Protein AF-A0A847X605-F1 (afdb_monomer)

Foldseek 3Di:
DDPPPDDPDDDDDDDDDPVSVVCVVVVCPQPQKWKAKAQADDPDLFFQQVVCCVVPVHRRVLLVVLVVVCVVCVVVDDPVCLLVVQVVCVVVPRTDRDDDIGPDQVVNVVNQNDDDDDPDPPGDRGMDMDIDRNLDQDCSVVCSVQVSDDLLVCLLLLPLVSLLVLLVSLVVSCVVPVVVLVVLLQVLCCVVPVPDDQDDPVVNCSLVVGDPVLVCCPDPSNVVSVVVSCVVPNDGRSSSNSVSNSSSVVD

Structure (mmCIF, N/CA/C/O backbone):
data_AF-A0A847X605-F1
#
_entry.id   AF-A0A847X605-F1
#
loop_
_atom_site.group_PDB
_atom_site.id
_atom_site.type_symbol
_atom_site.label_atom_id
_atom_site.label_alt_id
_atom_site.label_comp_id
_atom_site.label_asym_id
_atom_site.label_entity_id
_atom_site.label_seq_id
_atom_site.pdbx_PDB_ins_code
_atom_site.Cartn_x
_atom_site.Cartn_y
_atom_site.Cartn_z
_atom_site.occupancy
_atom_site.B_iso_or_equiv
_atom_site.auth_seq_id
_atom_site.auth_comp_id
_atom_site.auth_asym_id
_atom_site.auth_atom_id
_atom_site.pdbx_PDB_model_num
ATOM 1 N N . MET A 1 1 ? 15.156 10.646 15.780 1.00 30.33 1 MET A N 1
ATOM 2 C CA . MET A 1 1 ? 15.317 9.189 15.602 1.00 30.33 1 MET A CA 1
ATOM 3 C C . MET A 1 1 ? 14.917 8.871 14.171 1.00 30.33 1 MET A C 1
ATOM 5 O O . MET A 1 1 ? 13.812 9.221 13.786 1.00 30.33 1 MET A O 1
ATOM 9 N N . GLN A 1 2 ? 15.838 8.367 13.347 1.00 26.34 2 GLN A N 1
ATOM 10 C CA . GLN A 1 2 ? 15.535 7.991 11.963 1.00 26.34 2 GLN A CA 1
ATOM 11 C C . GLN A 1 2 ? 14.667 6.732 11.988 1.00 26.34 2 GLN A C 1
ATOM 13 O O . GLN A 1 2 ? 15.165 5.661 12.329 1.00 26.34 2 GLN A O 1
ATOM 18 N N . ASN A 1 3 ? 13.389 6.862 11.625 1.00 28.22 3 ASN A N 1
ATOM 19 C CA . ASN A 1 3 ? 12.580 5.719 11.218 1.00 28.22 3 ASN A CA 1
ATOM 20 C C . ASN A 1 3 ? 13.261 5.105 9.989 1.00 28.22 3 ASN A C 1
ATOM 22 O O . ASN A 1 3 ? 13.116 5.591 8.868 1.00 28.22 3 ASN A O 1
ATOM 26 N N . LYS A 1 4 ? 14.077 4.069 10.209 1.00 31.14 4 LYS A N 1
ATOM 27 C CA . LYS A 1 4 ? 14.492 3.158 9.147 1.00 31.14 4 LYS A CA 1
ATOM 28 C C . LYS A 1 4 ? 13.214 2.466 8.695 1.00 31.14 4 LYS A C 1
ATOM 30 O O . LYS A 1 4 ? 12.713 1.601 9.405 1.00 31.14 4 LYS A O 1
ATOM 35 N N . TYR A 1 5 ? 12.668 2.885 7.557 1.00 36.50 5 TYR A N 1
ATOM 36 C CA . TYR A 1 5 ? 11.603 2.153 6.883 1.00 36.50 5 TYR A CA 1
ATOM 37 C C . TYR A 1 5 ? 12.109 0.726 6.653 1.00 36.50 5 TYR A C 1
ATOM 39 O O . TYR A 1 5 ? 12.981 0.489 5.819 1.00 36.50 5 TYR A O 1
ATOM 47 N N . TYR A 1 6 ? 11.644 -0.196 7.491 1.00 34.75 6 TYR A N 1
ATOM 48 C CA . TYR A 1 6 ? 12.040 -1.593 7.473 1.00 34.75 6 TYR A CA 1
ATOM 49 C C . TYR A 1 6 ? 11.410 -2.220 6.231 1.00 34.75 6 TYR A C 1
ATOM 51 O O . TYR A 1 6 ? 10.217 -2.528 6.226 1.00 34.75 6 TYR A O 1
ATOM 59 N N . MET A 1 7 ? 12.187 -2.354 5.156 1.00 39.94 7 MET A N 1
ATOM 60 C CA . MET A 1 7 ? 11.779 -3.198 4.038 1.00 39.94 7 MET A CA 1
ATOM 61 C C . MET A 1 7 ? 11.738 -4.641 4.562 1.00 39.94 7 MET A C 1
ATOM 63 O O . MET A 1 7 ? 12.679 -5.047 5.248 1.00 39.94 7 MET A O 1
ATOM 67 N N . PRO A 1 8 ? 10.650 -5.399 4.342 1.00 49.25 8 PRO A N 1
ATOM 68 C CA . PRO A 1 8 ? 10.606 -6.808 4.728 1.00 49.25 8 PRO A CA 1
ATOM 69 C C . PRO A 1 8 ? 11.772 -7.568 4.078 1.00 49.25 8 PRO A C 1
ATOM 71 O O . PRO A 1 8 ? 12.241 -7.158 3.017 1.00 49.25 8 PRO A O 1
ATOM 74 N N . GLU A 1 9 ? 12.231 -8.655 4.709 1.00 51.38 9 GLU A N 1
ATOM 75 C CA . GLU A 1 9 ? 13.269 -9.530 4.147 1.00 51.38 9 GLU A CA 1
ATOM 76 C C . GLU A 1 9 ? 12.905 -9.902 2.702 1.00 51.38 9 GLU A C 1
ATOM 78 O O . GLU A 1 9 ? 11.916 -10.591 2.444 1.00 51.38 9 GLU A O 1
ATOM 83 N N . SER A 1 10 ? 13.669 -9.374 1.747 1.00 64.50 10 SER A N 1
ATOM 84 C CA . SER A 1 10 ? 13.458 -9.611 0.326 1.00 64.50 10 SER A CA 1
ATOM 85 C C . SER A 1 10 ? 14.237 -10.846 -0.097 1.00 64.50 10 SER A C 1
ATOM 87 O O . SER A 1 10 ? 15.451 -10.912 0.089 1.00 64.50 10 SER A O 1
ATOM 89 N N . VAL A 1 11 ? 13.546 -11.816 -0.693 1.00 78.81 11 VAL A N 1
ATOM 90 C CA . VAL A 1 11 ? 14.199 -12.936 -1.374 1.00 78.81 11 VAL A CA 1
ATOM 91 C C . VAL A 1 11 ? 14.678 -12.430 -2.731 1.00 78.81 11 VAL A C 1
ATOM 93 O O . VAL A 1 11 ? 13.861 -12.051 -3.571 1.00 78.81 11 VAL A O 1
ATOM 96 N N . GLU A 1 12 ? 15.992 -12.395 -2.931 1.00 86.31 12 GLU A N 1
ATOM 97 C CA . GLU A 1 12 ? 16.597 -12.020 -4.209 1.00 86.31 12 GLU A CA 1
ATOM 98 C C . GLU A 1 12 ? 16.791 -13.271 -5.078 1.00 86.31 12 GLU A C 1
ATOM 100 O O . GLU A 1 12 ? 17.223 -14.321 -4.598 1.00 86.31 12 GLU A O 1
ATOM 105 N N . HIS A 1 13 ? 16.439 -13.158 -6.358 1.00 88.06 13 HIS A N 1
ATOM 106 C CA . HIS A 1 13 ? 16.644 -14.191 -7.367 1.00 88.06 13 HIS A CA 1
ATOM 107 C C . HIS A 1 13 ? 17.446 -13.581 -8.514 1.00 88.06 13 HIS A C 1
ATOM 109 O O . HIS A 1 13 ? 16.984 -12.633 -9.149 1.00 88.06 13 HIS A O 1
ATOM 115 N N . GLU A 1 14 ? 18.642 -14.108 -8.757 1.00 92.62 14 GLU A N 1
ATOM 116 C CA . GLU A 1 14 ? 19.460 -13.714 -9.900 1.00 92.62 14 GLU A CA 1
ATOM 117 C C . GLU A 1 14 ? 18.929 -14.403 -11.157 1.00 92.62 14 GLU A C 1
ATOM 119 O O . GLU A 1 14 ? 18.643 -15.598 -11.132 1.00 92.62 14 GLU A O 1
ATOM 124 N N . ILE A 1 15 ? 18.755 -13.636 -12.234 1.00 92.62 15 ILE A N 1
ATOM 125 C CA . ILE A 1 15 ? 18.207 -14.116 -13.502 1.00 92.62 15 ILE A CA 1
ATOM 126 C C . ILE A 1 15 ? 19.168 -13.717 -14.613 1.00 92.62 15 ILE A C 1
ATOM 128 O O . ILE A 1 15 ? 19.461 -12.538 -14.805 1.00 92.62 15 ILE A O 1
ATOM 132 N N . SER A 1 16 ? 19.635 -14.708 -15.362 1.00 92.56 16 SER A N 1
ATOM 133 C CA . SER A 1 16 ? 20.694 -14.544 -16.363 1.00 92.56 16 SER A CA 1
ATOM 134 C C . SER A 1 16 ? 20.170 -14.451 -17.799 1.00 92.56 16 SER A C 1
ATOM 136 O O . SER A 1 16 ? 20.903 -14.076 -18.716 1.00 92.56 16 SER A O 1
ATOM 138 N N . SER A 1 17 ? 18.896 -14.795 -18.023 1.00 94.56 17 SER A N 1
ATOM 139 C CA . SER A 1 17 ? 18.297 -14.820 -19.357 1.00 94.56 17 SER A CA 1
ATOM 140 C C . SER A 1 17 ? 16.812 -14.456 -19.365 1.00 94.56 17 SER A C 1
ATOM 142 O O . SER A 1 17 ? 16.091 -14.630 -18.383 1.00 94.56 17 SER A O 1
ATOM 144 N N . LEU A 1 18 ? 16.324 -14.003 -20.525 1.00 93.75 18 LEU A N 1
ATOM 145 C CA . LEU A 1 18 ? 14.899 -13.731 -20.733 1.00 93.75 18 LEU A CA 1
ATOM 146 C C . LEU A 1 18 ? 14.035 -14.991 -20.557 1.00 93.75 18 LEU A C 1
ATOM 148 O O . LEU A 1 18 ? 12.929 -14.888 -20.037 1.00 93.75 18 LEU A O 1
ATOM 152 N N . SER A 1 19 ? 14.525 -16.164 -20.977 1.00 95.81 19 SER A N 1
ATOM 153 C CA . SER A 1 19 ? 13.781 -17.424 -20.826 1.00 95.81 19 SER A CA 1
ATOM 154 C C . SER A 1 19 ? 13.556 -17.744 -19.354 1.00 95.81 19 SER A C 1
ATOM 156 O O . SER A 1 19 ? 12.426 -17.983 -18.952 1.00 95.81 19 SER A O 1
ATOM 158 N N . GLU A 1 20 ? 14.612 -17.649 -18.544 1.00 95.25 20 GLU A N 1
ATOM 159 C CA . GLU A 1 20 ? 14.550 -17.888 -17.102 1.00 95.25 20 GLU A CA 1
ATOM 160 C C . GLU A 1 20 ? 13.585 -16.912 -16.408 1.00 95.25 20 GLU A C 1
ATOM 162 O O . GLU A 1 20 ? 12.781 -17.316 -15.568 1.00 95.25 20 GLU A O 1
ATOM 167 N N . TYR A 1 21 ? 13.593 -15.638 -16.818 1.00 94.50 21 TYR A N 1
ATOM 168 C CA . TYR A 1 21 ? 12.621 -14.657 -16.334 1.00 94.50 21 TYR A CA 1
ATOM 169 C C . TYR A 1 21 ? 11.178 -15.049 -16.683 1.00 94.50 21 TYR A C 1
ATOM 171 O O . TYR A 1 21 ? 10.291 -14.984 -15.835 1.00 94.50 21 TYR A O 1
ATOM 179 N N . ILE A 1 22 ? 10.927 -15.460 -17.929 1.00 93.94 22 ILE A N 1
ATOM 180 C CA . ILE A 1 22 ? 9.593 -15.873 -18.380 1.00 93.94 22 ILE A CA 1
ATOM 181 C C . ILE A 1 22 ? 9.130 -17.115 -17.613 1.00 93.94 22 ILE A C 1
ATOM 183 O O . ILE A 1 22 ? 8.003 -17.123 -17.119 1.00 93.94 22 ILE A O 1
ATOM 187 N N . ASP A 1 23 ? 9.992 -18.118 -17.451 1.00 94.06 23 ASP A N 1
ATOM 188 C CA . ASP A 1 23 ? 9.687 -19.340 -16.702 1.00 94.06 23 ASP A CA 1
ATOM 189 C C . ASP A 1 23 ? 9.327 -19.023 -15.241 1.00 94.06 23 ASP A C 1
ATOM 191 O O . ASP A 1 23 ? 8.356 -19.558 -14.700 1.00 94.06 23 ASP A O 1
ATOM 195 N N . LEU A 1 24 ? 10.046 -18.082 -14.616 1.00 92.25 24 LEU A N 1
ATOM 196 C CA . LEU A 1 24 ? 9.753 -17.614 -13.262 1.00 92.25 24 LEU A CA 1
ATOM 197 C C . LEU A 1 24 ? 8.355 -16.987 -13.160 1.00 92.25 24 LEU A C 1
ATOM 199 O O . LEU A 1 24 ? 7.603 -17.302 -12.235 1.00 92.25 24 LEU A O 1
ATOM 203 N N . ILE A 1 25 ? 7.992 -16.117 -14.104 1.00 91.44 25 ILE A N 1
ATOM 204 C CA . ILE A 1 25 ? 6.675 -15.465 -14.141 1.00 91.44 25 ILE A CA 1
ATOM 205 C C . ILE A 1 25 ? 5.560 -16.485 -14.410 1.00 91.44 25 ILE A C 1
ATOM 207 O O . ILE A 1 25 ? 4.505 -16.416 -13.781 1.00 91.44 25 ILE A O 1
ATOM 211 N N . LEU A 1 26 ? 5.796 -17.453 -15.300 1.00 91.69 26 LEU A N 1
ATOM 212 C CA . LEU A 1 26 ? 4.827 -18.494 -15.655 1.00 91.69 26 LEU A CA 1
ATOM 213 C C . LEU A 1 26 ? 4.679 -19.589 -14.591 1.00 91.69 26 LEU A C 1
ATOM 215 O O . LEU A 1 26 ? 3.703 -20.333 -14.626 1.00 91.69 26 LEU A O 1
ATOM 219 N N . SER A 1 27 ? 5.590 -19.673 -13.617 1.00 90.56 27 SER A N 1
ATOM 220 C CA . SER A 1 27 ? 5.515 -20.646 -12.516 1.00 90.56 27 SER A CA 1
ATOM 221 C C . SER A 1 27 ? 4.276 -20.500 -11.616 1.00 90.56 27 SER A C 1
ATOM 223 O O . SER A 1 27 ? 4.041 -21.348 -10.757 1.00 90.56 27 SER A O 1
ATOM 225 N N . GLY A 1 28 ? 3.523 -19.402 -11.744 1.00 84.88 28 GLY A N 1
ATOM 226 C CA . GLY A 1 28 ? 2.365 -19.079 -10.904 1.00 84.88 28 GLY A CA 1
ATOM 227 C C . GLY A 1 28 ? 2.732 -18.536 -9.515 1.00 84.88 28 GLY A C 1
ATOM 228 O O . GLY A 1 28 ? 1.894 -17.983 -8.806 1.00 84.88 28 GLY A O 1
ATOM 229 N N . ARG A 1 29 ? 4.010 -18.613 -9.118 1.00 84.06 29 ARG A N 1
ATOM 230 C CA . ARG A 1 29 ? 4.484 -18.226 -7.776 1.00 84.06 29 ARG A CA 1
ATOM 231 C C . ARG A 1 29 ? 4.234 -16.755 -7.427 1.00 84.06 29 ARG A C 1
ATOM 233 O O . ARG A 1 29 ? 4.102 -16.416 -6.247 1.00 84.06 29 ARG A O 1
ATOM 240 N N . TYR A 1 30 ? 4.195 -15.897 -8.443 1.00 84.56 30 TYR A N 1
ATOM 241 C CA . TYR A 1 30 ? 4.039 -14.446 -8.318 1.00 84.56 30 TYR A CA 1
ATOM 242 C C . TYR A 1 30 ? 2.748 -13.937 -8.969 1.00 84.56 30 TYR A C 1
ATOM 244 O O . TYR A 1 30 ? 2.660 -12.763 -9.336 1.00 84.56 30 TYR A O 1
ATOM 252 N N . GLU A 1 31 ? 1.734 -14.797 -9.099 1.00 84.62 31 GLU A N 1
ATOM 253 C CA . GLU A 1 31 ? 0.396 -14.372 -9.513 1.00 84.62 31 GLU A CA 1
ATOM 254 C C . GLU A 1 31 ? -0.116 -13.207 -8.658 1.00 84.62 31 GLU A C 1
ATOM 256 O O . GLU A 1 31 ? 0.218 -13.068 -7.478 1.00 84.62 31 GLU A O 1
ATOM 261 N N . ASN A 1 32 ? -0.915 -12.337 -9.282 1.00 87.81 32 ASN A N 1
ATOM 262 C CA . ASN A 1 32 ? -1.435 -11.115 -8.670 1.00 87.81 32 ASN A CA 1
ATOM 263 C C . ASN A 1 32 ? -0.342 -10.212 -8.081 1.00 87.81 32 ASN A C 1
ATOM 265 O O . ASN A 1 32 ? -0.542 -9.625 -7.025 1.00 87.81 32 ASN A O 1
ATOM 269 N N . SER A 1 33 ? 0.806 -10.078 -8.746 1.00 92.50 33 SER A N 1
ATOM 270 C CA . SER A 1 3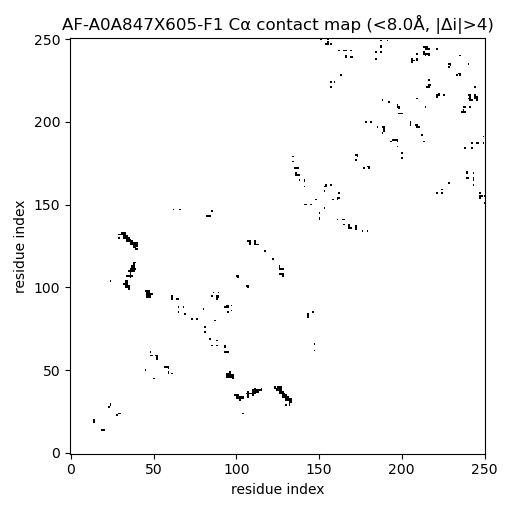3 ? 1.842 -9.109 -8.366 1.00 92.50 33 SER A CA 1
ATOM 271 C C . SER A 1 33 ? 1.861 -7.899 -9.296 1.00 92.50 33 SER A C 1
ATOM 273 O O . SER A 1 33 ? 1.479 -7.978 -10.464 1.00 92.50 33 SER A O 1
ATOM 275 N N . ILE A 1 34 ? 2.332 -6.777 -8.766 1.00 94.94 34 ILE A N 1
ATOM 276 C CA . ILE A 1 34 ? 2.746 -5.606 -9.534 1.00 94.94 34 ILE A CA 1
ATOM 277 C C . ILE A 1 34 ? 4.271 -5.530 -9.552 1.00 94.94 34 ILE A C 1
ATOM 279 O O . ILE A 1 34 ? 4.949 -5.997 -8.635 1.00 94.94 34 ILE A O 1
ATOM 283 N N . TYR A 1 35 ? 4.799 -4.927 -10.608 1.00 94.81 35 TYR A N 1
ATOM 284 C CA . TYR A 1 35 ? 6.211 -4.961 -10.946 1.00 94.81 35 TYR A CA 1
ATOM 285 C C . TYR A 1 35 ? 6.771 -3.554 -11.103 1.00 94.81 35 TYR A C 1
ATOM 287 O O . TYR A 1 35 ? 6.083 -2.644 -11.570 1.00 94.81 35 TYR A O 1
ATOM 295 N N . ARG A 1 36 ? 8.046 -3.377 -10.770 1.00 93.94 36 ARG A N 1
ATOM 296 C CA . ARG A 1 36 ? 8.789 -2.147 -11.047 1.00 93.94 36 ARG A CA 1
ATOM 297 C C . ARG A 1 36 ? 10.194 -2.499 -11.501 1.00 93.94 36 ARG A C 1
ATOM 299 O O . ARG A 1 36 ? 10.885 -3.237 -10.816 1.00 93.94 36 ARG A O 1
ATOM 306 N N . GLY A 1 37 ? 10.599 -1.970 -12.649 1.00 93.56 37 GLY A N 1
ATOM 307 C CA . GLY A 1 37 ? 11.958 -2.120 -13.156 1.00 93.56 37 GLY A CA 1
ATOM 308 C C . GLY A 1 37 ? 12.814 -0.916 -12.825 1.00 93.56 37 GLY A C 1
ATOM 309 O O . GLY A 1 37 ? 12.382 0.216 -13.049 1.00 93.56 37 GLY A O 1
ATOM 310 N N . GLU A 1 38 ? 14.026 -1.152 -12.342 1.00 91.25 38 GLU A N 1
ATOM 311 C CA . GLU A 1 38 ? 15.038 -0.123 -12.128 1.00 91.25 38 GLU A CA 1
ATOM 312 C C . GLU A 1 38 ? 16.381 -0.598 -12.702 1.00 91.25 38 GLU A C 1
ATOM 314 O O . GLU A 1 38 ? 16.739 -1.758 -12.521 1.00 91.25 38 GLU A O 1
ATOM 319 N N . PRO A 1 39 ? 17.139 0.259 -13.406 1.00 90.19 39 PRO A N 1
ATOM 320 C CA . PRO A 1 39 ? 18.362 -0.160 -14.094 1.00 90.19 39 PRO A CA 1
ATOM 321 C C . PRO A 1 39 ? 19.575 -0.343 -13.168 1.00 90.19 39 PRO A C 1
ATOM 323 O O . PRO A 1 39 ? 20.670 -0.610 -13.643 1.00 90.19 39 PRO A O 1
ATOM 326 N N . GLN A 1 40 ? 19.389 -0.149 -11.862 1.00 86.44 40 GLN A N 1
ATOM 327 C CA . GLN A 1 40 ? 20.377 -0.403 -10.817 1.00 86.44 40 GLN A CA 1
ATOM 328 C C . GLN A 1 40 ? 19.668 -0.588 -9.470 1.00 86.44 40 GLN A C 1
ATOM 330 O O . GLN A 1 40 ? 18.507 -0.189 -9.315 1.00 86.44 40 GLN A O 1
ATOM 335 N N . LYS A 1 41 ? 20.389 -1.096 -8.465 1.00 83.69 41 LYS A N 1
ATOM 336 C CA . LYS A 1 41 ? 19.899 -1.150 -7.083 1.00 83.69 41 LYS A CA 1
ATOM 337 C C . LYS A 1 41 ? 19.953 0.237 -6.457 1.00 83.69 41 LYS A C 1
ATOM 339 O O . LYS A 1 41 ? 21.029 0.758 -6.166 1.00 83.69 41 LYS A O 1
ATOM 344 N N . TYR A 1 42 ? 18.799 0.837 -6.197 1.00 77.12 42 TYR A N 1
ATOM 345 C CA . TYR A 1 42 ? 18.747 2.065 -5.410 1.00 77.12 42 TYR A CA 1
ATOM 346 C C . TYR A 1 42 ? 18.703 1.727 -3.910 1.00 77.12 42 TYR A C 1
ATOM 348 O O . TYR A 1 42 ? 17.920 0.862 -3.515 1.00 77.12 42 TYR A O 1
ATOM 356 N N . PRO A 1 43 ? 19.467 2.425 -3.043 1.00 68.69 43 PRO A N 1
ATOM 357 C CA . PRO A 1 43 ? 19.405 2.215 -1.590 1.00 68.69 43 PRO A CA 1
ATOM 358 C C . PRO A 1 43 ? 17.993 2.407 -1.025 1.00 68.69 43 PRO A C 1
ATOM 360 O O . PRO A 1 43 ? 17.596 1.763 -0.055 1.00 68.69 43 PRO A O 1
ATOM 363 N N . HIS A 1 44 ? 17.229 3.301 -1.655 1.00 68.38 44 HIS A N 1
ATOM 364 C CA . HIS A 1 44 ? 15.842 3.584 -1.333 1.00 68.38 44 HIS A CA 1
ATOM 365 C C . HIS A 1 44 ? 15.052 3.781 -2.630 1.00 68.38 44 HIS A C 1
ATOM 367 O O . HIS A 1 44 ? 15.377 4.671 -3.423 1.00 68.38 44 HIS A O 1
ATOM 373 N N . SER A 1 45 ? 13.969 3.023 -2.819 1.00 66.75 45 SER A N 1
ATOM 374 C CA . SER A 1 45 ? 12.972 3.277 -3.867 1.00 66.75 45 SER A CA 1
ATOM 375 C C . SER A 1 45 ? 12.117 4.488 -3.480 1.00 66.75 45 SER A C 1
ATOM 377 O O . SER A 1 45 ? 10.936 4.386 -3.168 1.00 66.75 45 SER A O 1
ATOM 379 N N . ASN A 1 46 ? 12.744 5.660 -3.431 1.00 69.25 46 ASN A N 1
ATOM 380 C CA . ASN A 1 46 ? 12.085 6.900 -3.050 1.00 69.25 46 ASN A CA 1
ATOM 381 C C . ASN A 1 46 ? 11.282 7.452 -4.227 1.00 69.25 46 ASN A C 1
ATOM 383 O O . ASN A 1 46 ? 11.769 7.474 -5.363 1.00 69.25 46 ASN A O 1
ATOM 387 N N . ALA A 1 47 ? 10.085 7.962 -3.949 1.00 76.62 47 ALA A N 1
ATOM 388 C CA . ALA A 1 47 ? 9.348 8.780 -4.902 1.00 76.62 47 ALA A CA 1
ATOM 389 C C . ALA A 1 47 ? 10.139 10.055 -5.245 1.00 76.62 47 ALA A C 1
ATOM 391 O O . ALA A 1 47 ? 10.998 10.506 -4.476 1.00 76.62 47 ALA A O 1
ATOM 392 N N . SER A 1 48 ? 9.861 10.650 -6.404 1.00 74.12 48 SER A N 1
ATOM 393 C CA . SER A 1 48 ? 10.633 11.784 -6.931 1.00 74.12 48 SER A CA 1
ATOM 394 C C . SER A 1 48 ? 10.645 13.000 -5.992 1.00 74.12 48 SER A C 1
ATOM 396 O O . SER A 1 48 ? 11.676 13.665 -5.885 1.00 74.12 48 SER A O 1
ATOM 398 N N . ALA A 1 49 ? 9.569 13.237 -5.232 1.00 71.81 49 ALA A N 1
ATOM 399 C CA . ALA A 1 49 ? 9.511 14.280 -4.201 1.00 71.81 49 ALA A CA 1
ATOM 400 C C . ALA A 1 49 ? 10.511 14.073 -3.051 1.00 71.81 49 ALA A C 1
ATOM 402 O O . ALA A 1 49 ? 11.020 15.043 -2.486 1.00 71.81 49 ALA A O 1
ATOM 403 N N . PHE A 1 50 ? 10.837 12.825 -2.713 1.00 70.19 50 PHE A N 1
ATOM 404 C CA . PHE A 1 50 ? 11.707 12.514 -1.578 1.00 70.19 50 PHE A CA 1
ATOM 405 C C . PHE A 1 50 ? 13.184 12.400 -1.965 1.00 70.19 50 PHE A C 1
ATOM 407 O O . PHE A 1 50 ? 14.040 12.680 -1.130 1.00 70.19 50 PHE A O 1
ATOM 414 N N . ARG A 1 51 ? 13.503 12.078 -3.229 1.00 64.81 51 ARG A N 1
ATOM 415 C CA . ARG A 1 51 ? 14.896 11.964 -3.713 1.00 64.81 51 ARG A CA 1
ATOM 416 C C . ARG A 1 51 ? 15.691 13.260 -3.512 1.00 64.81 51 ARG A C 1
ATOM 418 O O . ARG A 1 51 ? 16.763 13.240 -2.922 1.00 64.81 51 ARG A O 1
ATOM 425 N N . ARG A 1 52 ? 15.119 14.402 -3.906 1.00 56.91 52 ARG A N 1
ATOM 426 C CA . ARG A 1 52 ? 15.787 15.718 -3.832 1.00 56.91 52 ARG A CA 1
ATOM 427 C C . ARG A 1 52 ? 15.756 16.377 -2.454 1.00 56.91 52 ARG A C 1
ATOM 429 O O . ARG A 1 52 ? 16.527 17.300 -2.201 1.00 56.91 52 ARG A O 1
ATOM 436 N N . THR A 1 53 ? 14.878 15.914 -1.562 1.00 55.31 53 THR A N 1
ATOM 437 C CA . THR A 1 53 ? 14.808 16.400 -0.172 1.00 55.31 53 THR A CA 1
ATOM 438 C C . THR A 1 53 ? 16.106 16.067 0.574 1.00 55.31 53 THR A C 1
ATOM 440 O O . THR A 1 53 ? 16.623 16.900 1.314 1.00 55.31 53 THR A O 1
ATOM 443 N N . VAL A 1 54 ? 16.664 14.875 0.330 1.00 51.44 54 VAL A N 1
ATOM 444 C CA . VAL A 1 54 ? 17.928 14.416 0.932 1.00 51.44 54 VAL A CA 1
ATOM 445 C C . VAL A 1 54 ? 19.118 15.236 0.423 1.00 51.44 54 VAL A C 1
ATOM 447 O O . VAL A 1 54 ? 19.992 15.593 1.203 1.00 51.44 54 VAL A O 1
ATOM 450 N N . GLU A 1 55 ? 19.113 15.600 -0.860 1.00 54.31 55 GLU A N 1
ATOM 451 C CA . GLU A 1 55 ? 20.176 16.395 -1.493 1.00 54.31 55 GLU A CA 1
ATOM 452 C C . GLU A 1 55 ? 20.150 17.876 -1.075 1.00 54.31 55 GLU A C 1
ATOM 454 O O . GLU A 1 55 ? 21.192 18.521 -1.019 1.00 54.31 55 GLU A O 1
ATOM 459 N N . SER A 1 56 ? 18.967 18.426 -0.768 1.00 53.00 56 SER A N 1
ATOM 460 C CA . SER A 1 56 ? 18.771 19.875 -0.570 1.00 53.00 56 SER A CA 1
ATOM 461 C C . SER A 1 56 ? 18.713 20.317 0.901 1.00 53.00 56 SER A C 1
ATOM 463 O O . SER A 1 56 ? 18.542 21.504 1.169 1.00 53.00 56 SER A O 1
ATOM 465 N N . GLY A 1 57 ? 18.800 19.393 1.867 1.00 49.88 57 GLY A N 1
ATOM 466 C CA . GLY A 1 57 ? 18.820 19.712 3.305 1.00 49.88 57 GLY A CA 1
ATOM 467 C C . GLY A 1 57 ? 17.540 20.352 3.873 1.00 49.88 57 GLY A C 1
ATOM 468 O O . GLY A 1 57 ? 17.542 20.812 5.013 1.00 49.88 57 GLY A O 1
ATOM 469 N N . GLY A 1 58 ? 16.439 20.384 3.114 1.00 57.03 58 GLY A N 1
ATOM 470 C CA . GLY A 1 58 ? 15.169 21.004 3.507 1.00 57.03 58 GLY A CA 1
ATOM 471 C C . GLY A 1 58 ? 13.959 20.310 2.877 1.00 57.03 58 GLY A C 1
ATOM 472 O O . GLY A 1 58 ? 14.105 19.583 1.896 1.00 57.03 58 GLY A O 1
ATOM 473 N N . LYS A 1 59 ? 12.753 20.525 3.437 1.00 58.38 59 LYS A N 1
ATOM 474 C CA . LYS A 1 59 ? 11.489 19.993 2.885 1.00 58.38 59 LYS A CA 1
ATOM 475 C C . LYS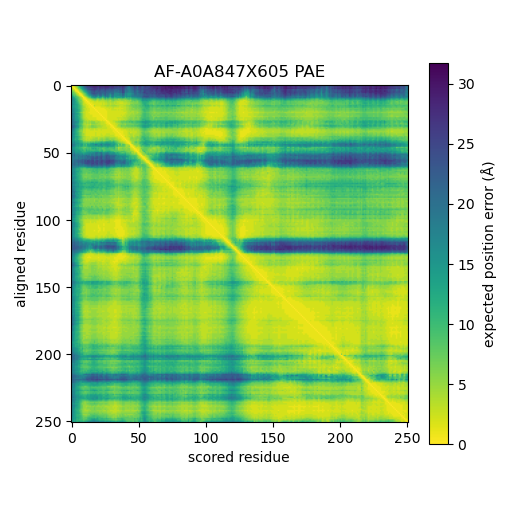 A 1 59 ? 11.330 20.466 1.438 1.00 58.38 59 LYS A C 1
ATOM 477 O O . LYS A 1 59 ? 11.131 21.656 1.201 1.00 58.38 59 LYS A O 1
ATOM 482 N N . TYR A 1 60 ? 11.398 19.543 0.480 1.00 64.25 60 TYR A N 1
ATOM 483 C CA . TYR A 1 60 ? 11.206 19.880 -0.926 1.00 64.25 60 TYR A CA 1
ATOM 484 C C . TYR A 1 60 ? 9.770 20.385 -1.138 1.00 64.25 60 TYR A C 1
ATOM 486 O O . TYR A 1 60 ? 8.823 19.702 -0.731 1.00 64.25 60 TYR A O 1
ATOM 494 N N . PRO A 1 61 ? 9.557 21.557 -1.762 1.00 72.75 61 PRO A N 1
ATOM 495 C CA . PRO A 1 61 ? 8.247 22.197 -1.825 1.00 72.75 61 PRO A CA 1
ATOM 496 C C . PRO A 1 61 ? 7.382 21.592 -2.943 1.00 72.75 61 PRO A C 1
ATOM 498 O O . PRO A 1 61 ? 6.751 22.316 -3.710 1.00 72.75 61 PRO A O 1
ATOM 501 N N . PHE A 1 62 ? 7.344 20.261 -3.065 1.00 78.00 62 PHE A N 1
ATOM 502 C CA . PHE A 1 62 ? 6.627 19.582 -4.148 1.00 78.00 62 PHE A CA 1
ATOM 503 C C . PHE A 1 62 ? 5.135 19.941 -4.149 1.00 78.00 62 PHE A C 1
ATOM 505 O O . PHE A 1 62 ? 4.548 20.124 -5.211 1.00 78.00 62 PHE A O 1
ATOM 512 N N . LEU A 1 63 ? 4.541 20.133 -2.965 1.00 79.31 63 LEU A N 1
ATOM 513 C CA . LEU A 1 63 ? 3.151 20.562 -2.828 1.00 79.31 63 LEU A CA 1
ATOM 514 C C . LEU A 1 63 ? 2.931 21.964 -3.412 1.00 79.31 63 LEU A C 1
ATOM 516 O O . LEU A 1 63 ? 1.959 22.188 -4.126 1.00 79.31 63 LEU A O 1
ATOM 520 N N . HIS A 1 64 ? 3.868 22.889 -3.179 1.00 83.25 64 HIS A N 1
ATOM 521 C CA . HIS A 1 64 ? 3.836 24.219 -3.786 1.00 83.25 64 HIS A CA 1
ATOM 522 C C . HIS A 1 64 ? 3.966 24.121 -5.310 1.00 83.25 64 HIS A C 1
ATOM 524 O O . HIS A 1 64 ? 3.126 24.654 -6.022 1.00 83.25 64 HIS A O 1
ATOM 530 N N . MET A 1 65 ? 4.952 23.374 -5.822 1.00 86.50 65 MET A N 1
ATOM 531 C CA . MET A 1 65 ? 5.133 23.174 -7.269 1.00 86.50 65 MET A CA 1
ATOM 532 C C . MET A 1 65 ? 3.895 22.559 -7.935 1.00 86.50 65 MET A C 1
ATOM 534 O O . MET A 1 65 ? 3.464 23.032 -8.984 1.00 86.50 65 MET A O 1
ATOM 538 N N . LYS A 1 66 ? 3.287 21.544 -7.306 1.00 88.69 66 LYS A N 1
ATOM 539 C CA . LYS A 1 66 ? 2.025 20.941 -7.752 1.00 88.69 66 LYS A CA 1
ATOM 540 C C . LYS A 1 66 ? 0.911 21.983 -7.815 1.00 88.69 66 LYS A C 1
ATOM 542 O O . LYS A 1 66 ? 0.183 22.026 -8.801 1.00 88.69 66 LYS A O 1
ATOM 547 N N . ASN A 1 67 ? 0.773 22.817 -6.786 1.00 87.81 67 ASN A N 1
ATOM 548 C CA . ASN A 1 67 ? -0.289 23.821 -6.704 1.00 87.81 67 ASN A CA 1
ATOM 549 C C . ASN A 1 67 ? -0.112 24.944 -7.738 1.00 87.81 67 ASN A C 1
ATOM 551 O O . ASN A 1 67 ? -1.090 25.356 -8.361 1.00 87.81 67 ASN A O 1
ATOM 555 N N . GLU A 1 68 ? 1.125 25.384 -7.972 1.00 89.88 68 GLU A N 1
ATOM 556 C CA . GLU A 1 68 ? 1.472 26.326 -9.043 1.00 89.88 68 GLU A CA 1
ATOM 557 C C . GLU A 1 68 ? 1.116 25.739 -10.416 1.00 89.88 68 GLU A C 1
ATOM 559 O O . GLU A 1 68 ? 0.350 26.337 -11.173 1.00 89.88 68 GLU A O 1
ATOM 564 N N . PHE A 1 69 ? 1.577 24.513 -10.693 1.00 92.19 69 PHE A N 1
ATOM 565 C CA . PHE A 1 69 ? 1.280 23.807 -11.939 1.00 92.19 69 PHE A CA 1
ATOM 566 C C . PHE A 1 69 ? -0.227 23.618 -12.140 1.00 92.19 69 PHE A C 1
ATOM 568 O O . PHE A 1 69 ? -0.750 23.812 -13.240 1.00 92.19 69 PHE A O 1
ATOM 575 N N . LYS A 1 70 ? -0.957 23.307 -11.063 1.00 91.12 70 LYS A N 1
ATOM 576 C CA . LYS A 1 70 ? -2.416 23.207 -11.074 1.00 91.12 70 LYS A CA 1
ATOM 577 C C . LYS A 1 70 ? -3.056 24.518 -11.499 1.00 91.12 70 LYS A C 1
ATOM 579 O O . LYS A 1 70 ? -3.872 24.517 -12.415 1.00 91.12 70 LYS A O 1
ATOM 584 N N . ARG A 1 71 ? -2.676 25.644 -10.894 1.00 91.62 71 ARG A N 1
ATOM 585 C CA . ARG A 1 71 ? -3.254 26.955 -11.228 1.00 91.62 71 ARG A CA 1
ATOM 586 C C . ARG A 1 71 ? -3.134 27.281 -12.722 1.00 91.62 71 ARG A C 1
ATOM 588 O O . ARG A 1 71 ? -4.054 27.858 -13.296 1.00 91.62 71 ARG A O 1
ATOM 595 N N . GLU A 1 72 ? -2.039 26.881 -13.359 1.00 92.69 72 GLU A N 1
ATOM 596 C CA . GLU A 1 72 ? -1.774 27.174 -14.773 1.00 92.69 72 GLU A CA 1
ATOM 597 C C . GLU A 1 72 ? -2.442 26.208 -15.764 1.00 92.69 72 GLU A C 1
ATOM 599 O O . GLU A 1 72 ? -2.705 26.585 -16.914 1.00 92.69 72 GLU A O 1
ATOM 604 N N . THR A 1 73 ? -2.715 24.971 -15.337 1.00 93.00 73 THR A N 1
ATOM 605 C CA . THR A 1 73 ? -3.142 23.877 -16.228 1.00 93.00 73 THR A CA 1
ATOM 606 C C . THR A 1 73 ? -4.566 23.383 -15.990 1.00 93.00 73 THR A C 1
ATOM 608 O O . THR A 1 73 ? -5.184 22.870 -16.919 1.00 93.00 73 THR A O 1
ATOM 611 N N . TYR A 1 74 ? -5.143 23.573 -14.800 1.00 89.81 74 TYR A N 1
ATOM 612 C CA . TYR A 1 74 ? -6.376 22.892 -14.377 1.00 89.81 74 TYR A CA 1
ATOM 613 C C . TYR A 1 74 ? -7.605 23.164 -15.263 1.00 89.81 74 TYR A C 1
ATOM 615 O O . TYR A 1 74 ? -8.453 22.288 -15.452 1.00 89.81 74 TYR A O 1
ATOM 623 N N . TYR A 1 75 ? -7.694 24.365 -15.841 1.00 92.38 75 TYR A N 1
ATOM 624 C CA . TYR A 1 75 ? -8.769 24.748 -16.765 1.00 92.38 75 TYR A CA 1
ATOM 625 C C . TYR A 1 75 ? -8.566 24.221 -18.195 1.00 92.38 75 TYR A C 1
ATOM 627 O O . TYR A 1 75 ? -9.506 24.236 -18.984 1.00 92.38 75 TYR A O 1
ATOM 635 N N . LYS A 1 76 ? -7.354 23.762 -18.536 1.00 93.81 76 LYS A N 1
ATOM 636 C CA . LYS A 1 76 ? -6.983 23.254 -19.869 1.00 93.81 76 LYS A CA 1
ATOM 637 C C . LYS A 1 76 ? -7.101 21.737 -19.996 1.00 93.81 76 LYS A C 1
ATOM 639 O O . LYS A 1 76 ? -7.035 21.220 -21.105 1.00 93.81 76 LYS A O 1
ATOM 644 N N . ILE A 1 77 ? -7.227 21.030 -18.877 1.00 93.88 77 ILE A N 1
ATOM 645 C CA . ILE A 1 77 ? -7.203 19.566 -18.829 1.00 93.88 77 ILE A CA 1
ATOM 646 C C . ILE A 1 77 ? -8.611 18.970 -18.750 1.00 93.88 77 ILE A C 1
ATOM 648 O O . ILE A 1 77 ? -9.595 19.652 -18.448 1.00 93.88 77 ILE A O 1
ATOM 652 N N . THR A 1 78 ? -8.717 17.681 -19.048 1.00 94.31 78 THR A N 1
ATOM 653 C CA . THR A 1 78 ? -9.975 16.921 -18.999 1.00 94.31 78 THR A CA 1
ATOM 654 C C . THR A 1 78 ? -10.436 16.666 -17.555 1.00 94.31 78 THR A C 1
ATOM 656 O O . THR A 1 78 ? -9.638 16.786 -16.623 1.00 94.31 78 THR A O 1
ATOM 659 N N . PRO A 1 79 ? -11.721 16.324 -17.330 1.00 90.88 79 PRO A N 1
ATOM 660 C CA . PRO A 1 79 ? -12.197 15.900 -16.013 1.00 90.88 79 PRO A CA 1
ATOM 661 C C . PRO A 1 79 ? -11.383 14.747 -15.411 1.00 90.88 79 PRO A C 1
ATOM 663 O O . PRO A 1 79 ? -11.025 14.830 -14.241 1.00 90.88 79 PRO A O 1
ATOM 666 N N . ASP A 1 80 ? -11.016 13.746 -16.211 1.00 88.06 80 ASP A N 1
ATOM 667 C CA . ASP A 1 80 ? -10.245 12.587 -15.742 1.00 88.06 80 ASP A CA 1
ATOM 668 C C . ASP A 1 80 ? -8.832 12.996 -15.307 1.00 88.06 80 ASP A C 1
ATOM 670 O O . ASP A 1 80 ? -8.375 12.652 -14.223 1.00 88.06 80 ASP A O 1
ATOM 674 N N . GLN A 1 81 ? -8.168 13.858 -16.084 1.00 90.25 81 GLN A N 1
ATOM 675 C CA . GLN A 1 81 ? -6.868 14.420 -15.698 1.00 90.25 81 GLN A CA 1
ATOM 676 C C . GLN A 1 81 ? -6.946 15.295 -14.440 1.00 90.25 81 GLN A C 1
ATOM 678 O O . GLN A 1 81 ? -5.958 15.413 -13.718 1.00 90.25 81 GLN A O 1
ATOM 683 N N . ARG A 1 82 ? -8.093 15.935 -14.169 1.00 88.62 82 ARG A N 1
ATOM 684 C CA . ARG A 1 82 ? -8.314 16.643 -12.899 1.00 88.62 82 ARG A CA 1
ATOM 685 C C . ARG A 1 82 ? -8.508 15.677 -11.739 1.00 88.62 82 ARG A C 1
ATOM 687 O O . ARG A 1 82 ? -8.043 15.983 -10.647 1.00 88.62 82 ARG A O 1
ATOM 694 N N . HIS A 1 83 ? -9.202 14.565 -11.966 1.00 86.19 83 HIS A N 1
ATOM 695 C CA . HIS A 1 83 ? -9.401 13.531 -10.956 1.00 86.19 83 HIS A CA 1
ATOM 696 C C . HIS A 1 83 ? -8.058 12.924 -10.529 1.00 86.19 83 HIS A C 1
ATOM 698 O O . HIS A 1 83 ? -7.750 12.891 -9.340 1.00 86.19 83 HIS A O 1
ATOM 704 N N . ASP A 1 84 ? -7.209 12.593 -11.503 1.00 87.06 84 ASP A N 1
ATOM 705 C CA . ASP A 1 84 ? -5.882 12.009 -11.288 1.00 87.06 84 ASP A CA 1
ATOM 706 C C . ASP A 1 84 ? -4.757 13.051 -11.393 1.00 87.06 84 ASP A C 1
ATOM 708 O O . ASP A 1 84 ? -3.678 12.796 -11.940 1.00 87.06 84 ASP A O 1
ATOM 712 N N . PHE A 1 85 ? -4.989 14.258 -10.862 1.00 89.25 85 PHE A N 1
ATOM 713 C CA . PHE A 1 85 ? -4.086 15.392 -11.075 1.00 89.25 85 PHE A CA 1
ATOM 714 C C . PHE A 1 85 ? -2.653 15.132 -10.591 1.00 89.25 85 PHE A C 1
ATOM 716 O O . PHE A 1 85 ? -1.699 15.621 -11.193 1.00 89.25 85 PHE A O 1
ATOM 723 N N . LEU A 1 86 ? -2.471 14.340 -9.530 1.00 88.25 86 LEU A N 1
ATOM 724 C CA . LEU A 1 86 ? -1.142 13.990 -9.028 1.00 88.25 86 LEU A CA 1
ATOM 725 C C . LEU A 1 86 ? -0.351 13.137 -10.037 1.00 88.25 86 LEU A C 1
ATOM 727 O O . LEU A 1 86 ? 0.830 13.399 -10.259 1.00 88.25 86 LEU A O 1
ATOM 731 N N . ALA A 1 87 ? -1.006 12.174 -10.693 1.00 88.50 87 ALA A N 1
ATOM 732 C CA . ALA A 1 87 ? -0.398 11.370 -11.753 1.00 88.50 87 ALA A CA 1
ATOM 733 C C . ALA A 1 87 ? -0.135 12.218 -13.009 1.00 88.50 87 ALA A C 1
ATOM 735 O O . ALA A 1 87 ? 0.941 12.140 -13.602 1.00 88.50 87 ALA A O 1
ATOM 736 N N . PHE A 1 88 ? -1.076 13.100 -13.368 1.00 90.69 88 PHE A N 1
ATOM 737 C CA . PHE A 1 88 ? -0.890 14.074 -14.446 1.00 90.69 88 PHE A CA 1
ATOM 738 C C . PHE A 1 88 ? 0.329 14.978 -14.190 1.00 90.69 88 PHE A C 1
ATOM 740 O O . PHE A 1 88 ? 1.184 15.139 -15.058 1.00 90.69 88 PHE A O 1
ATOM 747 N N . ALA A 1 89 ? 0.464 15.524 -12.980 1.00 90.69 89 ALA A N 1
ATOM 748 C CA . ALA A 1 89 ? 1.592 16.366 -12.596 1.00 90.69 89 ALA A CA 1
ATOM 749 C C . ALA A 1 89 ? 2.928 15.607 -12.683 1.00 90.69 89 ALA A C 1
ATOM 751 O O . ALA A 1 89 ? 3.896 16.138 -13.230 1.00 90.69 89 ALA A O 1
ATOM 752 N N . GLN A 1 90 ? 2.967 14.356 -12.215 1.00 89.38 90 GLN A N 1
ATOM 753 C CA . GLN A 1 90 ? 4.146 13.492 -12.319 1.00 89.38 90 GLN A CA 1
ATOM 754 C C . GLN A 1 90 ? 4.555 13.245 -13.775 1.00 89.38 90 GLN A C 1
ATOM 756 O O . GLN A 1 90 ? 5.737 13.344 -14.105 1.00 89.38 90 GLN A O 1
ATOM 761 N N . HIS A 1 91 ? 3.585 12.993 -14.661 1.00 88.88 91 HIS A N 1
ATOM 762 C CA . HIS A 1 91 ? 3.829 12.821 -16.095 1.00 88.88 91 HIS A CA 1
ATOM 763 C C . HIS A 1 91 ? 4.452 14.071 -16.739 1.00 88.88 91 HIS A C 1
ATOM 765 O O . HIS A 1 91 ? 5.283 13.963 -17.639 1.00 88.88 91 HIS A O 1
ATOM 771 N N . HIS A 1 92 ? 4.109 15.258 -16.232 1.00 89.50 92 HIS A N 1
ATOM 772 C CA . HIS A 1 92 ? 4.666 16.541 -16.665 1.00 89.50 92 HIS A CA 1
ATOM 773 C C . HIS A 1 92 ? 5.927 16.974 -15.893 1.00 89.50 92 HIS A C 1
ATOM 775 O O . HIS A 1 92 ? 6.369 18.116 -16.019 1.00 89.50 92 HIS A O 1
ATOM 781 N N . GLY A 1 93 ? 6.541 16.069 -15.124 1.00 86.88 93 GLY A N 1
ATOM 782 C CA . GLY A 1 93 ? 7.833 16.295 -14.473 1.00 86.88 93 GLY A CA 1
ATOM 783 C C . GLY A 1 93 ? 7.758 17.002 -13.121 1.00 86.88 93 GLY A C 1
ATOM 784 O O . GLY A 1 93 ? 8.801 17.336 -12.553 1.00 86.88 93 GLY A O 1
ATOM 785 N N . ILE A 1 94 ? 6.557 17.210 -12.572 1.00 88.75 94 ILE A N 1
ATOM 786 C CA . ILE A 1 94 ? 6.416 17.665 -11.190 1.00 88.75 94 ILE A CA 1
ATOM 787 C C . ILE A 1 94 ? 6.791 16.498 -10.271 1.00 88.75 94 ILE A C 1
ATOM 789 O O . ILE A 1 94 ? 6.227 15.413 -10.398 1.00 88.75 94 ILE A O 1
ATOM 793 N N . PRO A 1 95 ? 7.730 16.679 -9.334 1.00 84.81 95 PRO A N 1
ATOM 794 C CA . PRO A 1 95 ? 8.042 15.638 -8.371 1.00 84.81 95 PRO A CA 1
ATOM 795 C C . PRO A 1 95 ? 6.833 15.358 -7.467 1.00 84.81 95 PRO A C 1
ATOM 797 O O . PRO A 1 95 ? 6.190 16.281 -6.971 1.00 84.81 95 PRO A O 1
ATOM 800 N N . THR A 1 96 ? 6.531 14.082 -7.235 1.00 83.62 96 THR A N 1
ATOM 801 C CA . THR A 1 96 ? 5.391 13.620 -6.430 1.00 83.62 96 THR A CA 1
ATOM 802 C C . THR A 1 96 ? 5.825 12.540 -5.444 1.00 83.62 96 THR A C 1
ATOM 804 O O . THR A 1 96 ? 6.944 12.024 -5.500 1.00 83.62 96 THR A O 1
ATOM 807 N N . ASN A 1 97 ? 4.941 12.205 -4.508 1.00 82.06 97 ASN A N 1
ATOM 808 C CA . ASN A 1 97 ? 5.102 11.095 -3.571 1.00 82.06 97 ASN A CA 1
ATOM 809 C C . ASN A 1 97 ? 4.638 9.742 -4.152 1.00 82.06 97 ASN A C 1
ATOM 811 O O . ASN A 1 97 ? 4.504 8.783 -3.396 1.00 82.06 97 ASN A O 1
ATOM 815 N N . LEU A 1 98 ? 4.386 9.663 -5.462 1.00 85.69 98 LEU A N 1
ATOM 816 C CA . LEU A 1 98 ? 3.974 8.435 -6.138 1.00 85.69 98 LEU A CA 1
ATOM 817 C C . LEU A 1 98 ? 5.184 7.624 -6.617 1.00 85.69 98 LEU A C 1
ATOM 819 O O . LEU A 1 98 ? 6.240 8.165 -6.955 1.00 85.69 98 LEU A O 1
ATOM 823 N N . LEU A 1 99 ? 5.005 6.306 -6.648 1.00 88.62 99 LEU A N 1
ATOM 824 C CA . LEU A 1 99 ? 5.917 5.361 -7.280 1.00 88.62 99 LEU A CA 1
ATOM 825 C C . LEU A 1 99 ? 5.199 4.664 -8.428 1.00 88.62 99 LEU A C 1
ATOM 827 O O . LEU A 1 99 ? 4.063 4.220 -8.281 1.00 88.62 99 LEU A O 1
ATOM 831 N N . ASP A 1 100 ? 5.901 4.521 -9.544 1.00 88.31 100 ASP A N 1
ATOM 832 C CA . ASP A 1 100 ? 5.365 3.868 -10.732 1.00 88.31 100 ASP A CA 1
ATOM 833 C C . ASP A 1 100 ? 5.554 2.352 -10.635 1.00 88.31 100 ASP A C 1
ATOM 835 O O . ASP A 1 100 ? 6.679 1.859 -10.499 1.00 88.31 100 ASP A O 1
ATOM 839 N N . PHE A 1 101 ? 4.446 1.626 -10.729 1.00 93.00 101 PHE A N 1
ATOM 840 C CA . PHE A 1 101 ? 4.400 0.175 -10.868 1.00 93.00 101 PHE A CA 1
ATOM 841 C C . PHE A 1 101 ? 3.577 -0.191 -12.105 1.00 93.00 101 PHE A C 1
ATOM 843 O O . PHE A 1 101 ? 2.709 0.562 -12.544 1.00 93.00 101 PHE A O 1
ATOM 850 N N . THR A 1 102 ? 3.844 -1.362 -12.667 1.00 93.94 102 THR A N 1
ATOM 851 C CA . THR A 1 102 ? 3.132 -1.922 -13.816 1.00 93.94 102 THR A CA 1
ATOM 852 C C . THR A 1 102 ? 2.603 -3.313 -13.489 1.00 93.94 102 THR A C 1
ATOM 854 O O . THR A 1 102 ? 3.203 -4.051 -12.713 1.00 93.94 102 THR A O 1
ATOM 857 N N . THR A 1 103 ? 1.484 -3.700 -14.092 1.00 94.38 103 THR A N 1
ATOM 858 C CA . THR A 1 103 ? 0.978 -5.080 -14.041 1.00 94.38 103 THR A CA 1
ATOM 859 C C . THR A 1 103 ? 1.669 -5.987 -15.061 1.00 94.38 103 THR A C 1
ATOM 861 O O . THR A 1 103 ? 1.488 -7.199 -15.018 1.00 94.38 103 THR A O 1
ATOM 864 N N . SER A 1 104 ? 2.469 -5.424 -15.976 1.00 94.75 104 SER A N 1
ATOM 865 C CA . SER A 1 104 ? 3.201 -6.192 -16.981 1.00 94.75 104 SER A CA 1
ATOM 866 C C . SER A 1 104 ? 4.640 -6.471 -16.526 1.00 94.75 104 SER A C 1
ATOM 868 O O . SER A 1 104 ? 5.449 -5.538 -16.464 1.00 94.75 104 SER A O 1
ATOM 870 N N . PRO A 1 105 ? 5.009 -7.741 -16.281 1.00 94.62 105 PRO A N 1
ATOM 871 C CA . PRO A 1 105 ? 6.375 -8.096 -15.901 1.00 94.62 105 PRO A CA 1
ATOM 872 C C . PRO A 1 105 ? 7.392 -7.720 -16.988 1.00 94.62 105 PRO A C 1
ATOM 874 O O . PRO A 1 105 ? 8.482 -7.244 -16.689 1.00 94.62 105 PRO A O 1
ATOM 877 N N . LEU A 1 106 ? 7.014 -7.823 -18.267 1.00 95.44 106 LEU A N 1
ATOM 878 C CA . LEU A 1 106 ? 7.891 -7.456 -19.384 1.00 95.44 106 LEU A CA 1
ATOM 879 C C . LEU A 1 106 ? 8.141 -5.945 -19.476 1.00 95.44 106 LEU A C 1
ATOM 881 O O . LEU A 1 106 ? 9.240 -5.533 -19.843 1.00 95.44 106 LEU A O 1
ATOM 885 N N . ILE A 1 107 ? 7.160 -5.109 -19.113 1.00 96.12 107 ILE A N 1
ATOM 886 C CA . ILE A 1 107 ? 7.377 -3.657 -19.026 1.00 96.12 107 ILE A CA 1
ATOM 887 C C . ILE A 1 107 ? 8.369 -3.344 -17.903 1.00 96.12 107 ILE A C 1
ATOM 889 O O . ILE A 1 107 ? 9.259 -2.517 -18.093 1.00 96.12 107 ILE A O 1
ATOM 893 N N . ALA A 1 108 ? 8.262 -4.011 -16.752 1.00 96.12 108 ALA A N 1
ATOM 894 C CA . ALA A 1 108 ? 9.240 -3.847 -15.683 1.00 96.12 108 ALA A CA 1
ATOM 895 C C . ALA A 1 108 ? 10.636 -4.311 -16.124 1.00 96.12 108 ALA A C 1
ATOM 897 O O . ALA A 1 108 ? 11.595 -3.562 -15.964 1.00 96.12 108 ALA A O 1
ATOM 898 N N . LEU A 1 109 ? 10.755 -5.473 -16.770 1.00 95.56 109 LEU A N 1
ATOM 899 C CA . LEU A 1 109 ? 12.032 -5.942 -17.310 1.00 95.56 109 LEU A CA 1
ATOM 900 C C . LEU A 1 109 ? 12.648 -4.932 -18.291 1.00 95.56 109 LEU A C 1
ATOM 902 O O . LEU A 1 109 ? 13.831 -4.626 -18.196 1.00 95.56 109 LEU A O 1
ATOM 906 N N . PHE A 1 110 ? 11.845 -4.344 -19.182 1.00 95.12 110 PHE A N 1
ATOM 907 C CA . PHE A 1 110 ? 12.316 -3.301 -20.095 1.00 95.12 110 PHE A CA 1
ATOM 908 C C . PHE A 1 110 ? 12.962 -2.117 -19.356 1.00 95.12 110 PHE A C 1
ATOM 910 O O . PHE A 1 110 ? 14.015 -1.638 -19.776 1.00 95.12 110 PHE A O 1
ATOM 917 N N . PHE A 1 111 ? 12.364 -1.647 -18.255 1.00 93.44 111 PHE A N 1
ATOM 918 C CA . PHE A 1 111 ? 12.950 -0.570 -17.448 1.00 93.44 111 PHE A CA 1
ATOM 919 C C . PHE A 1 111 ? 14.203 -1.007 -16.683 1.00 93.44 111 PHE A C 1
ATOM 921 O O . PHE A 1 111 ? 15.115 -0.195 -16.536 1.00 93.44 111 PHE A O 1
ATOM 928 N N . ALA A 1 112 ? 14.271 -2.266 -16.247 1.00 93.31 112 ALA A N 1
ATOM 929 C CA . ALA A 1 112 ? 15.454 -2.837 -15.609 1.00 93.31 112 ALA A CA 1
ATOM 930 C C . ALA A 1 112 ? 16.640 -2.966 -16.581 1.00 93.31 112 ALA A C 1
ATOM 932 O O . ALA A 1 112 ? 17.781 -2.769 -16.191 1.00 93.31 112 ALA A O 1
ATOM 933 N N . CYS A 1 113 ? 16.385 -3.228 -17.863 1.00 91.62 113 CYS A N 1
ATOM 934 C CA . CYS A 1 113 ? 17.430 -3.332 -18.885 1.00 91.62 113 CYS A CA 1
ATOM 935 C C . CYS A 1 113 ? 17.804 -1.990 -19.535 1.00 91.62 113 CYS A C 1
ATOM 937 O O . CYS A 1 113 ? 18.554 -1.975 -20.516 1.00 91.62 113 CYS A O 1
ATOM 939 N N . LYS A 1 114 ? 17.261 -0.856 -19.069 1.00 89.88 114 LYS A N 1
ATOM 940 C CA . LYS A 1 114 ? 17.608 0.438 -19.664 1.00 89.88 114 LYS A CA 1
ATOM 941 C C . LYS A 1 114 ? 19.092 0.745 -19.451 1.00 89.88 114 LYS A C 1
ATOM 943 O O . LYS A 1 114 ? 19.588 0.530 -18.348 1.00 89.88 114 LYS A O 1
ATOM 948 N N . PRO A 1 115 ? 19.778 1.323 -20.456 1.00 80.69 115 PRO A N 1
ATOM 949 C CA . PRO A 1 115 ? 21.152 1.759 -20.285 1.00 80.69 115 PRO A CA 1
ATOM 950 C C . PRO A 1 115 ? 21.250 2.726 -19.110 1.00 80.69 115 PRO A C 1
ATOM 952 O O . PRO A 1 115 ? 20.572 3.757 -19.076 1.00 80.69 115 PRO A O 1
ATOM 955 N N . TYR A 1 116 ? 22.111 2.384 -18.166 1.00 72.25 116 TYR A N 1
ATOM 956 C CA . TYR A 1 116 ? 22.521 3.256 -17.089 1.00 72.25 116 TYR A CA 1
ATOM 957 C C . TYR A 1 116 ? 24.040 3.343 -17.134 1.00 72.25 116 TYR A C 1
ATOM 959 O O . TYR A 1 116 ? 24.725 2.331 -17.245 1.00 72.25 116 TYR A O 1
ATOM 967 N N . PHE A 1 117 ? 24.552 4.569 -17.119 1.00 67.75 117 PHE A N 1
ATOM 968 C CA . PHE A 1 117 ? 25.983 4.831 -17.074 1.00 67.75 117 PHE A CA 1
ATOM 969 C C . PHE A 1 117 ? 26.314 5.199 -15.628 1.00 67.75 117 PHE A C 1
ATOM 971 O O . PHE A 1 117 ? 26.109 6.359 -15.252 1.00 67.75 117 PHE A O 1
ATOM 978 N N . PRO A 1 118 ? 26.721 4.227 -14.791 1.00 62.16 118 PRO A N 1
ATOM 979 C CA . PRO A 1 118 ? 27.123 4.523 -13.427 1.00 62.16 118 PRO A CA 1
ATOM 980 C C . PRO A 1 118 ? 28.267 5.540 -13.439 1.00 62.16 118 PRO A C 1
ATOM 982 O O . PRO A 1 118 ? 29.177 5.467 -14.262 1.00 62.16 118 PRO A O 1
ATOM 985 N N . GLN A 1 119 ? 28.195 6.525 -12.542 1.00 59.62 119 GLN A N 1
ATOM 986 C CA . GLN A 1 119 ? 29.244 7.543 -12.398 1.00 59.62 119 GLN A CA 1
ATOM 987 C C . GLN A 1 119 ? 30.528 6.970 -11.770 1.00 59.62 119 GLN A C 1
ATOM 989 O O . GLN A 1 119 ? 31.576 7.601 -11.859 1.00 59.62 119 GLN A O 1
ATOM 994 N N . GLU A 1 120 ? 30.455 5.772 -11.180 1.00 59.84 120 GLU A N 1
ATOM 995 C CA . GLU A 1 120 ? 31.564 5.060 -10.542 1.00 59.84 120 GLU A CA 1
ATOM 996 C C . GLU A 1 120 ? 31.667 3.626 -11.096 1.00 59.84 120 GLU A C 1
ATOM 998 O O . GLU A 1 120 ? 30.660 2.936 -11.243 1.00 59.84 120 GLU A O 1
ATOM 1003 N N . GLU A 1 121 ? 32.888 3.163 -11.388 1.00 56.81 121 GLU A N 1
ATOM 1004 C CA . GLU A 1 121 ? 33.183 1.864 -12.032 1.00 56.81 121 GLU A CA 1
ATOM 1005 C C . GLU A 1 121 ? 32.812 0.623 -11.189 1.00 56.81 121 GLU A C 1
ATOM 1007 O O . GLU A 1 121 ? 32.904 -0.500 -11.678 1.00 56.81 121 GLU A O 1
ATOM 1012 N N . SER A 1 122 ? 32.397 0.795 -9.929 1.00 55.09 122 SER A N 1
ATOM 1013 C CA . SER A 1 122 ? 32.140 -0.293 -8.971 1.00 55.09 122 SER A CA 1
ATOM 1014 C C . SER A 1 122 ? 30.662 -0.664 -8.793 1.00 55.09 122 SER A C 1
ATOM 1016 O O . SER A 1 122 ? 30.346 -1.518 -7.961 1.00 55.09 122 SER A O 1
ATOM 1018 N N . ILE A 1 123 ? 29.747 -0.035 -9.535 1.00 61.34 123 ILE A N 1
ATOM 1019 C CA . ILE A 1 123 ? 28.312 -0.315 -9.421 1.00 61.34 123 ILE A CA 1
ATOM 1020 C C . ILE A 1 123 ? 27.976 -1.566 -10.239 1.00 61.34 123 ILE A C 1
ATOM 1022 O O . ILE A 1 123 ? 28.251 -1.626 -11.437 1.00 61.34 123 ILE A O 1
ATOM 1026 N N . ASP A 1 124 ? 27.370 -2.553 -9.575 1.00 65.75 124 ASP A N 1
ATOM 1027 C CA . ASP A 1 124 ? 26.741 -3.719 -10.197 1.00 65.75 124 ASP A CA 1
ATOM 1028 C C . ASP A 1 124 ? 25.894 -3.284 -11.406 1.00 65.75 124 ASP A C 1
ATOM 1030 O O . ASP A 1 124 ? 24.940 -2.517 -11.265 1.00 65.75 124 ASP A O 1
ATOM 1034 N N . SER A 1 125 ? 26.264 -3.752 -12.601 1.00 72.69 125 SER A N 1
ATOM 1035 C CA . SER A 1 125 ? 25.593 -3.408 -13.861 1.00 72.69 125 SER A CA 1
ATOM 1036 C C . SER A 1 125 ? 24.242 -4.107 -14.041 1.00 72.69 125 SER A C 1
ATOM 1038 O O . SER A 1 125 ? 23.645 -4.020 -15.115 1.00 72.69 125 SER A O 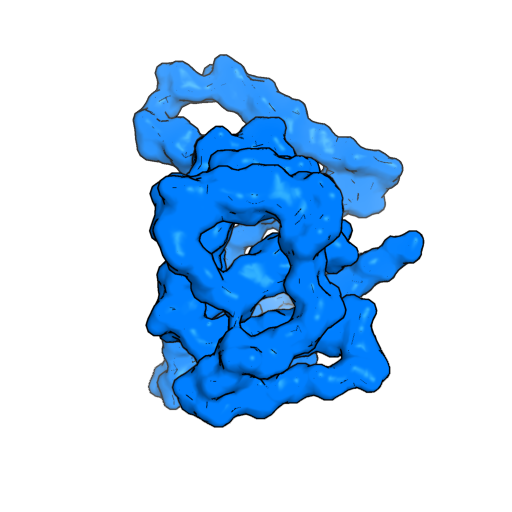1
ATOM 1040 N N . SER A 1 126 ? 23.788 -4.859 -13.039 1.00 86.62 126 SER A N 1
ATOM 1041 C CA . SER A 1 126 ? 22.535 -5.600 -13.092 1.00 86.62 126 SER A CA 1
ATOM 1042 C C . SER A 1 126 ? 21.321 -4.678 -12.977 1.00 86.62 126 SER A C 1
ATOM 1044 O O . SER A 1 126 ? 21.258 -3.765 -12.152 1.00 86.62 126 SER A O 1
ATOM 1046 N N . GLY A 1 127 ? 20.315 -4.967 -13.800 1.00 90.56 127 GLY A N 1
ATOM 1047 C CA . GLY A 1 127 ? 18.977 -4.411 -13.658 1.00 90.56 127 GLY A CA 1
ATOM 1048 C C . GLY A 1 127 ? 18.185 -5.143 -12.576 1.00 90.56 127 GLY A C 1
ATOM 1049 O O . GLY A 1 127 ? 18.361 -6.339 -12.362 1.00 90.56 127 GLY A O 1
ATOM 1050 N N . TYR A 1 128 ? 17.267 -4.436 -11.928 1.00 92.38 128 TYR A N 1
ATOM 1051 C CA . TYR A 1 128 ? 16.446 -4.952 -10.839 1.00 92.38 128 TYR A CA 1
ATOM 1052 C C . TYR A 1 128 ? 14.969 -4.903 -11.219 1.00 92.38 128 TYR A C 1
ATOM 1054 O O . TYR A 1 128 ? 14.454 -3.869 -11.646 1.00 92.38 128 TYR A O 1
ATOM 1062 N N . VAL A 1 129 ? 14.266 -6.019 -11.025 1.00 93.62 129 VAL A N 1
ATOM 1063 C CA . VAL A 1 129 ? 12.803 -6.068 -11.087 1.00 93.62 129 VAL 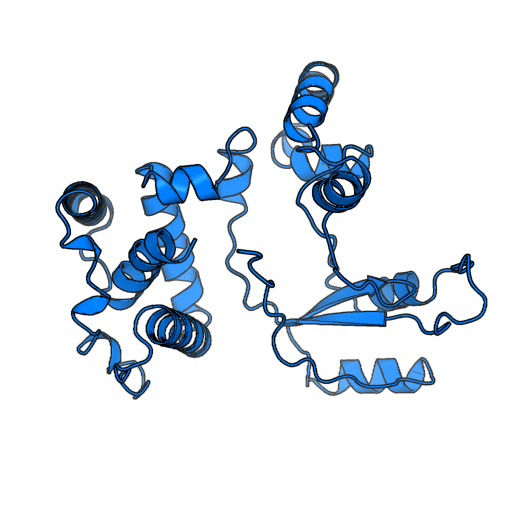A CA 1
ATOM 1064 C C . VAL A 1 129 ? 12.275 -6.333 -9.686 1.00 93.62 129 VAL A C 1
ATOM 1066 O O . VAL A 1 129 ? 12.498 -7.395 -9.114 1.00 93.62 129 VAL A O 1
ATOM 1069 N N . TYR A 1 130 ? 11.552 -5.363 -9.141 1.00 92.44 130 TYR A N 1
ATOM 1070 C CA . TYR A 1 130 ? 10.862 -5.473 -7.865 1.00 92.44 130 TYR A CA 1
ATOM 1071 C C . TYR A 1 130 ? 9.472 -6.058 -8.073 1.00 92.44 130 TYR A C 1
ATOM 1073 O O . TYR A 1 130 ? 8.745 -5.629 -8.972 1.00 92.44 130 TYR A O 1
ATOM 1081 N N . LEU A 1 131 ? 9.099 -7.001 -7.211 1.00 91.56 131 LEU A N 1
ATOM 1082 C CA . LEU A 1 131 ? 7.787 -7.632 -7.193 1.00 91.56 131 LEU A CA 1
ATOM 1083 C C . LEU A 1 131 ? 7.098 -7.307 -5.873 1.00 91.56 131 LEU A C 1
ATOM 1085 O O . LEU A 1 131 ? 7.660 -7.512 -4.798 1.00 91.56 131 LEU A O 1
ATOM 1089 N N . VAL A 1 132 ? 5.859 -6.834 -5.958 1.00 90.44 132 VAL A N 1
ATOM 1090 C CA . VAL A 1 132 ? 5.002 -6.601 -4.795 1.00 90.44 132 VAL A CA 1
ATOM 1091 C C . VAL A 1 132 ? 3.694 -7.330 -5.037 1.00 90.44 132 VAL A C 1
ATOM 1093 O O . VAL A 1 132 ? 3.035 -7.101 -6.050 1.00 90.44 132 VAL A O 1
ATOM 1096 N N . ARG A 1 133 ? 3.299 -8.214 -4.115 1.00 89.50 133 ARG A N 1
ATOM 1097 C CA . ARG A 1 133 ? 1.971 -8.839 -4.181 1.00 89.50 133 ARG A CA 1
ATOM 1098 C C . ARG A 1 133 ? 0.907 -7.751 -4.132 1.00 89.50 133 ARG A C 1
ATOM 1100 O O . ARG A 1 133 ? 0.976 -6.856 -3.292 1.00 89.50 133 ARG A O 1
ATOM 1107 N N . ASN A 1 134 ? -0.097 -7.851 -4.991 1.00 88.12 134 ASN A N 1
ATOM 1108 C CA . ASN A 1 134 ? -1.202 -6.904 -5.098 1.00 88.12 134 ASN A CA 1
ATOM 1109 C C . ASN A 1 134 ? -2.233 -7.108 -3.973 1.00 88.12 134 ASN A C 1
ATOM 1111 O O . ASN A 1 134 ? -3.433 -7.217 -4.204 1.00 88.12 134 ASN A O 1
ATOM 1115 N N . HIS A 1 135 ? -1.745 -7.182 -2.736 1.00 89.38 135 HIS A N 1
ATOM 1116 C CA . HIS A 1 135 ? -2.530 -7.154 -1.506 1.00 89.38 135 HIS A CA 1
ATOM 1117 C C . HIS A 1 135 ? -2.468 -5.733 -0.940 1.00 89.38 135 HIS A C 1
ATOM 1119 O O . HIS A 1 135 ? -2.062 -5.517 0.203 1.00 89.38 135 HIS A O 1
ATOM 1125 N N . LEU A 1 136 ? -2.805 -4.751 -1.777 1.00 89.75 136 LEU A N 1
ATOM 1126 C CA . LEU A 1 136 ? -2.690 -3.333 -1.458 1.00 89.75 136 LEU A CA 1
ATOM 1127 C C . LEU A 1 136 ? -4.045 -2.755 -1.056 1.00 89.75 136 LEU A C 1
ATOM 1129 O O . LEU A 1 136 ? -5.078 -3.061 -1.652 1.00 89.75 136 LEU A O 1
ATOM 1133 N N . LEU A 1 137 ? -4.029 -1.872 -0.061 1.00 91.81 137 LEU A N 1
ATOM 1134 C CA . LEU A 1 137 ? -5.195 -1.083 0.308 1.00 91.81 137 LEU A CA 1
ATOM 1135 C C . LEU A 1 137 ? -5.444 -0.019 -0.768 1.00 91.81 137 LEU A C 1
ATOM 1137 O O . LEU A 1 137 ? -4.599 0.848 -1.001 1.00 91.81 137 LEU A O 1
ATOM 1141 N N . ASN A 1 138 ? -6.612 -0.052 -1.409 1.00 90.69 138 ASN A N 1
ATOM 1142 C CA . ASN A 1 138 ? -6.988 0.991 -2.358 1.00 90.69 138 ASN A CA 1
ATOM 1143 C C . ASN A 1 138 ? -7.403 2.264 -1.606 1.00 90.69 138 ASN A C 1
ATOM 1145 O O . ASN A 1 138 ? -8.471 2.324 -0.999 1.00 90.69 138 ASN A O 1
ATOM 1149 N N . VAL A 1 139 ? -6.554 3.288 -1.685 1.00 90.44 139 VAL A N 1
ATOM 1150 C CA . VAL A 1 139 ? -6.770 4.609 -1.077 1.00 90.44 139 VAL A CA 1
ATOM 1151 C C . VAL A 1 139 ? -6.953 5.715 -2.121 1.00 90.44 139 VAL A C 1
ATOM 1153 O O . VAL A 1 139 ? -6.849 6.893 -1.786 1.00 90.44 139 VAL A O 1
ATOM 1156 N N . THR A 1 140 ? -7.243 5.374 -3.384 1.00 88.88 140 THR A N 1
ATOM 1157 C CA . THR A 1 140 ? -7.334 6.352 -4.484 1.00 88.88 140 THR A CA 1
ATOM 1158 C C . THR A 1 140 ? -8.299 7.486 -4.155 1.00 88.88 140 THR A C 1
ATOM 1160 O O . THR A 1 140 ? -7.930 8.649 -4.279 1.00 88.88 140 THR A O 1
ATOM 1163 N N . LYS A 1 141 ? -9.489 7.161 -3.629 1.00 88.00 141 LYS A N 1
ATOM 116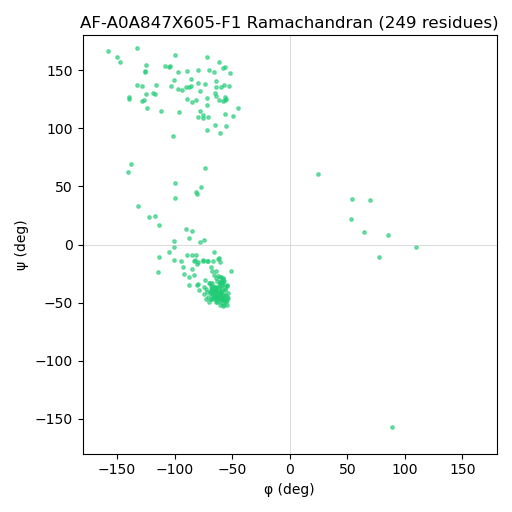4 C CA . LYS A 1 141 ? -10.494 8.163 -3.244 1.00 88.00 141 LYS A CA 1
ATOM 1165 C C . LYS A 1 141 ? -9.982 9.132 -2.169 1.00 88.00 141 LYS A C 1
ATOM 1167 O O . LYS A 1 141 ? -10.184 10.338 -2.282 1.00 88.00 141 LYS A O 1
ATOM 1172 N N . LEU A 1 142 ? -9.275 8.619 -1.158 1.00 89.56 142 LEU A N 1
ATOM 1173 C CA . LEU A 1 142 ? -8.684 9.440 -0.095 1.00 89.56 142 LEU A CA 1
ATOM 1174 C C . LEU A 1 142 ? -7.668 10.431 -0.662 1.00 89.56 142 LEU A C 1
ATOM 1176 O O . LEU A 1 142 ? -7.671 11.596 -0.269 1.00 89.56 142 LEU A O 1
ATOM 1180 N N . ILE A 1 143 ? -6.830 9.978 -1.597 1.00 85.75 143 ILE A N 1
ATOM 1181 C CA . ILE A 1 143 ? -5.826 10.820 -2.250 1.00 85.75 143 ILE A CA 1
ATOM 1182 C C . ILE A 1 143 ? -6.500 11.859 -3.153 1.00 85.75 143 ILE A C 1
ATOM 1184 O O . ILE A 1 143 ? -6.162 13.037 -3.065 1.00 85.75 143 ILE A O 1
ATOM 1188 N N . SER A 1 144 ? -7.472 11.462 -3.981 1.00 84.38 144 SER A N 1
ATOM 1189 C CA . SER A 1 144 ? -8.142 12.373 -4.919 1.00 84.38 144 SER A CA 1
ATOM 1190 C C . SER A 1 144 ? -8.941 13.468 -4.207 1.00 84.38 144 SER A C 1
ATOM 1192 O O . SER A 1 144 ? -8.962 14.611 -4.656 1.00 84.38 144 SER A O 1
ATOM 1194 N N . GLU A 1 145 ? -9.582 13.146 -3.079 1.00 87.00 145 GLU A N 1
ATOM 1195 C CA . GLU A 1 145 ? -10.403 14.099 -2.318 1.00 87.00 145 GLU A CA 1
ATOM 1196 C C . GLU A 1 145 ? -9.581 14.987 -1.367 1.00 87.00 145 GLU A C 1
ATOM 1198 O O . GLU A 1 145 ? -10.091 15.998 -0.886 1.00 87.00 145 GLU A O 1
ATOM 1203 N N . ASN A 1 146 ? -8.314 14.644 -1.101 1.00 85.69 146 ASN A N 1
ATOM 1204 C CA . ASN A 1 146 ? -7.441 15.360 -0.159 1.00 85.69 146 ASN A CA 1
ATOM 1205 C C . ASN A 1 146 ? -6.061 15.667 -0.770 1.00 85.69 146 ASN A C 1
ATOM 1207 O O . ASN A 1 146 ? -5.054 15.707 -0.074 1.00 85.69 146 ASN A O 1
ATOM 1211 N N . GLU A 1 147 ? -5.996 15.910 -2.079 1.00 77.56 147 GLU A N 1
ATOM 1212 C CA . GLU A 1 147 ? -4.745 16.080 -2.842 1.00 77.56 147 GLU A CA 1
ATOM 1213 C C . GLU A 1 147 ? -3.836 17.246 -2.394 1.00 77.56 147 GLU A C 1
ATOM 1215 O O . GLU A 1 147 ? -2.687 17.343 -2.833 1.00 77.56 147 GLU A O 1
ATOM 1220 N N . ASN A 1 148 ? -4.361 18.175 -1.593 1.00 77.50 148 ASN A N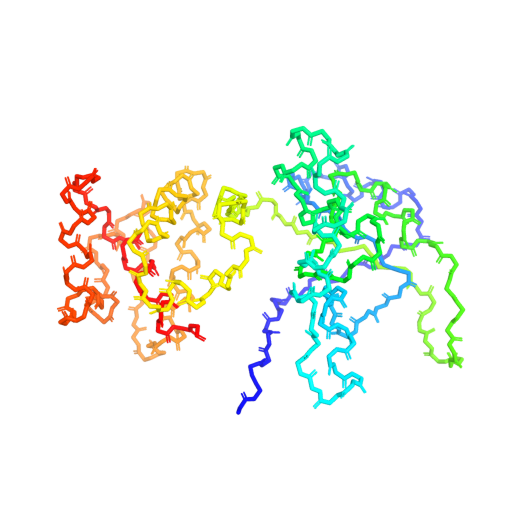 1
ATOM 1221 C CA . ASN A 1 148 ? -3.636 19.340 -1.080 1.00 77.50 148 ASN A CA 1
ATOM 1222 C C . ASN A 1 148 ? -3.255 19.188 0.394 1.00 77.50 148 ASN A C 1
ATOM 1224 O O . ASN A 1 148 ? -2.531 20.033 0.917 1.00 77.50 148 ASN A O 1
ATOM 1228 N N . ASP A 1 149 ? -3.728 18.128 1.041 1.00 80.88 149 ASP A N 1
ATOM 1229 C CA . ASP A 1 149 ? -3.480 17.840 2.440 1.00 80.88 149 ASP A CA 1
ATOM 1230 C C . ASP A 1 149 ? -2.531 16.646 2.564 1.00 80.88 149 ASP A C 1
ATOM 1232 O O . ASP A 1 149 ? -2.466 15.757 1.712 1.00 80.88 149 ASP A O 1
ATOM 1236 N N . ASN A 1 150 ? -1.793 16.594 3.666 1.00 79.31 150 ASN A N 1
ATOM 1237 C CA . ASN A 1 150 ? -1.060 15.393 4.020 1.00 79.31 150 ASN A CA 1
ATOM 1238 C C . ASN A 1 150 ? -2.031 14.391 4.655 1.00 79.31 150 ASN A C 1
ATOM 1240 O O . ASN A 1 150 ? -2.487 14.591 5.780 1.00 79.31 150 ASN A O 1
ATOM 1244 N N . LEU A 1 151 ? -2.327 13.301 3.942 1.00 82.81 151 LEU A N 1
ATOM 1245 C CA . LEU A 1 151 ? -3.243 12.259 4.411 1.00 82.81 151 LEU A CA 1
ATOM 1246 C C . LEU A 1 151 ? -2.847 11.693 5.785 1.00 82.81 151 LEU A C 1
ATOM 1248 O O . LEU A 1 151 ? -3.730 11.399 6.587 1.00 82.81 151 LEU A O 1
ATOM 1252 N N . LEU A 1 152 ? -1.544 11.576 6.074 1.00 83.69 152 LEU A N 1
ATOM 1253 C CA . LEU A 1 152 ? -1.069 11.095 7.373 1.00 83.69 152 LEU A CA 1
ATOM 1254 C C . LEU A 1 152 ? -1.384 12.099 8.483 1.00 83.69 152 LEU A C 1
ATOM 1256 O O . LEU A 1 152 ? -1.862 11.694 9.534 1.00 83.69 152 LEU A O 1
ATOM 1260 N N . ASP A 1 153 ? -1.221 13.399 8.235 1.00 84.75 153 ASP A N 1
ATOM 1261 C CA . ASP A 1 153 ? -1.578 14.430 9.218 1.00 84.75 153 ASP A CA 1
ATOM 1262 C C . ASP A 1 153 ? -3.093 14.428 9.479 1.00 84.75 153 ASP A C 1
ATOM 1264 O O . ASP A 1 153 ? -3.536 14.533 10.622 1.00 84.75 153 ASP A O 1
ATOM 1268 N N . LEU A 1 154 ? -3.907 14.244 8.431 1.00 88.25 154 LEU A N 1
ATOM 1269 C CA . LEU A 1 154 ? -5.359 14.133 8.584 1.00 88.25 154 LEU A CA 1
ATOM 1270 C C . LEU A 1 154 ? -5.774 12.881 9.374 1.00 88.25 154 LEU A C 1
ATOM 1272 O O . LEU A 1 154 ? -6.730 12.941 10.152 1.00 88.25 154 LEU A O 1
ATOM 1276 N N . LEU A 1 155 ? -5.065 11.765 9.180 1.00 88.31 155 LEU A N 1
ATOM 1277 C CA . LEU A 1 155 ? -5.240 10.535 9.951 1.00 88.31 155 LEU A CA 1
ATOM 1278 C C . LEU A 1 155 ? -4.831 10.742 11.416 1.00 88.31 155 LEU A C 1
ATOM 1280 O O . LEU A 1 155 ? -5.608 10.409 12.306 1.00 88.31 155 LEU A O 1
ATOM 1284 N N . LEU A 1 156 ? -3.675 11.355 11.677 1.00 86.62 156 LEU A N 1
ATOM 1285 C CA . LEU A 1 156 ? -3.172 11.646 13.025 1.00 86.62 156 LEU A CA 1
ATOM 1286 C C . LEU A 1 156 ? -4.121 12.554 13.817 1.00 86.62 156 LEU A C 1
ATOM 1288 O O . LEU A 1 156 ? -4.401 12.299 14.984 1.00 86.62 156 LEU A O 1
ATOM 1292 N N . VAL A 1 157 ? -4.684 13.580 13.170 1.00 86.25 157 VAL A N 1
ATOM 1293 C CA . VAL A 1 157 ? -5.698 14.462 13.779 1.00 86.25 157 VAL A CA 1
ATOM 1294 C C . VAL A 1 157 ? -7.056 13.756 13.938 1.00 86.25 157 VAL A C 1
ATOM 1296 O O . VAL A 1 157 ? -7.933 14.238 14.657 1.00 86.25 157 VAL A O 1
ATOM 1299 N N . GLY A 1 158 ? -7.255 12.609 13.284 1.00 85.81 158 GLY A N 1
ATOM 1300 C CA . GLY A 1 158 ? -8.505 11.858 13.336 1.00 85.81 158 GLY A CA 1
ATOM 1301 C C . GLY A 1 158 ? -9.644 12.570 12.606 1.00 85.81 158 GLY A C 1
ATOM 1302 O O . GLY A 1 158 ? -10.787 12.568 13.077 1.00 85.81 158 GLY A O 1
ATOM 1303 N N . LYS A 1 159 ? -9.352 13.210 11.462 1.00 88.75 159 LYS A N 1
ATOM 1304 C CA . LYS A 1 159 ? -10.373 13.875 10.637 1.00 88.75 159 LYS A CA 1
ATOM 1305 C C . LYS A 1 159 ? -11.463 12.866 10.274 1.00 88.75 159 LYS A C 1
ATOM 1307 O O . LYS A 1 159 ? -11.190 11.806 9.713 1.00 88.75 159 LYS A O 1
ATOM 1312 N N . LYS A 1 160 ? -12.711 13.207 10.597 1.00 87.19 160 LYS A N 1
ATOM 1313 C CA . LYS A 1 160 ? -13.849 12.279 10.577 1.00 87.19 160 LYS A CA 1
ATOM 1314 C C . LYS A 1 160 ? -14.010 11.575 9.229 1.00 87.19 160 LYS A C 1
ATOM 1316 O O . LYS A 1 160 ? -14.188 10.362 9.192 1.00 87.19 160 LYS A O 1
ATOM 1321 N N . GLU A 1 161 ? -13.966 12.334 8.142 1.00 89.06 161 GLU A N 1
ATOM 1322 C CA . GLU A 1 161 ? -14.197 11.830 6.788 1.00 89.06 161 GLU A CA 1
ATOM 1323 C C . GLU A 1 161 ? -13.101 10.837 6.379 1.00 89.06 161 GLU A C 1
ATOM 1325 O O . GLU A 1 161 ? -13.394 9.813 5.768 1.00 89.06 161 GLU A O 1
ATOM 1330 N N . ILE A 1 162 ? -11.859 11.096 6.804 1.00 92.00 162 ILE A N 1
ATOM 1331 C CA . ILE A 1 162 ? -10.708 10.217 6.567 1.00 92.00 162 ILE A CA 1
ATOM 1332 C C . ILE A 1 162 ? -10.852 8.919 7.348 1.00 92.00 162 ILE A C 1
ATOM 1334 O O . ILE A 1 162 ? -10.691 7.849 6.773 1.00 92.00 162 ILE A O 1
ATOM 1338 N N . MET A 1 163 ? -11.206 9.003 8.632 1.00 91.44 163 MET A N 1
ATOM 1339 C CA . MET A 1 163 ? -11.408 7.821 9.472 1.00 91.44 163 MET A CA 1
ATOM 1340 C C . MET A 1 163 ? -12.546 6.942 8.938 1.00 91.44 163 MET A C 1
ATOM 1342 O O . MET A 1 163 ? -12.407 5.725 8.891 1.00 91.44 163 MET A O 1
ATOM 1346 N N . ALA A 1 164 ? -13.652 7.549 8.497 1.00 91.19 164 ALA A N 1
ATOM 1347 C CA . ALA A 1 164 ? -14.794 6.821 7.949 1.00 91.19 164 ALA A CA 1
ATOM 1348 C C . ALA A 1 164 ? -14.460 6.119 6.627 1.00 91.19 164 ALA A C 1
ATOM 1350 O O . ALA A 1 164 ? -14.779 4.945 6.447 1.00 91.19 164 ALA A O 1
ATOM 1351 N N . GLU A 1 165 ? -13.793 6.820 5.711 1.00 93.50 165 GLU A N 1
ATOM 1352 C CA . GLU A 1 165 ? -13.398 6.243 4.430 1.00 93.50 165 GLU A CA 1
ATOM 1353 C C . GLU A 1 165 ? -12.312 5.171 4.615 1.00 93.50 165 GLU A C 1
ATOM 1355 O O . GLU A 1 165 ? -12.432 4.093 4.041 1.00 93.50 165 GLU A O 1
ATOM 1360 N N . LEU A 1 166 ? -11.301 5.394 5.466 1.00 94.12 166 LEU A N 1
ATOM 1361 C CA . LEU A 1 166 ? -10.297 4.370 5.785 1.00 94.12 166 LEU A CA 1
ATOM 1362 C C . LEU A 1 166 ? -10.922 3.133 6.422 1.00 94.12 166 LEU A C 1
ATOM 1364 O O . LEU A 1 166 ? -10.546 2.026 6.053 1.00 94.12 166 LEU A O 1
ATOM 1368 N N . TYR A 1 167 ? -11.885 3.300 7.329 1.00 94.19 167 TYR A N 1
ATOM 1369 C CA . TYR A 1 167 ? -12.614 2.176 7.909 1.00 94.19 167 TYR A CA 1
ATOM 1370 C C . TYR A 1 167 ? -13.288 1.327 6.822 1.00 94.19 167 TYR A C 1
ATOM 1372 O O . TYR A 1 167 ? -13.126 0.106 6.796 1.00 94.19 167 TYR A O 1
ATOM 1380 N N . LEU A 1 168 ? -13.983 1.968 5.875 1.00 93.56 168 LEU A N 1
ATOM 1381 C CA . LEU A 1 168 ? -14.617 1.277 4.751 1.00 93.56 168 LEU A CA 1
ATOM 1382 C C . LEU A 1 168 ? -13.585 0.543 3.881 1.00 93.56 168 LEU A C 1
ATOM 1384 O O . LEU A 1 168 ? -13.801 -0.610 3.510 1.00 93.56 168 LEU A O 1
ATOM 1388 N N . ARG A 1 169 ? -12.449 1.183 3.575 1.00 95.00 169 ARG A N 1
ATOM 1389 C CA . ARG A 1 169 ? -11.379 0.563 2.776 1.00 95.00 169 ARG A CA 1
ATOM 1390 C C . ARG A 1 169 ? -10.722 -0.605 3.488 1.00 95.00 169 ARG A C 1
ATOM 1392 O O . ARG A 1 169 ? -10.487 -1.626 2.853 1.00 95.00 169 ARG A O 1
ATOM 1399 N N . LEU A 1 170 ? -10.460 -0.484 4.786 1.00 95.75 170 LEU A N 1
ATOM 1400 C CA . LEU A 1 170 ? -9.919 -1.571 5.598 1.00 95.75 170 LEU A CA 1
ATOM 1401 C C . LEU A 1 170 ? -10.907 -2.735 5.691 1.00 95.75 170 LEU A C 1
ATOM 1403 O O . LEU A 1 170 ? -10.482 -3.877 5.594 1.00 95.75 170 LEU A O 1
ATOM 1407 N N . SER A 1 171 ? -12.209 -2.454 5.778 1.00 94.25 171 SER A N 1
ATOM 1408 C CA . SER A 1 171 ? -13.253 -3.488 5.752 1.00 94.25 171 SER A CA 1
ATOM 1409 C C . SER A 1 171 ? -13.275 -4.251 4.427 1.00 94.25 171 SER A C 1
ATOM 1411 O O . SER A 1 171 ? -13.297 -5.475 4.416 1.00 94.25 171 SER A O 1
ATOM 1413 N N . GLN A 1 172 ? -13.204 -3.543 3.296 1.00 93.94 172 GLN A N 1
ATOM 1414 C CA . GLN A 1 172 ? -13.116 -4.171 1.971 1.00 93.94 172 GLN A CA 1
ATOM 1415 C C . GLN A 1 172 ? -11.816 -4.968 1.796 1.00 93.94 172 GLN A C 1
ATOM 1417 O O . GLN A 1 172 ? -11.814 -6.047 1.208 1.00 93.94 172 GLN A O 1
ATOM 1422 N N . TYR A 1 173 ? -10.706 -4.428 2.298 1.00 94.94 173 TYR A N 1
ATOM 1423 C CA . TYR A 1 173 ? -9.402 -5.076 2.246 1.00 94.94 173 TYR A CA 1
ATOM 1424 C C . TYR A 1 173 ? -9.372 -6.367 3.062 1.00 94.94 173 TYR A C 1
ATOM 1426 O O . TYR A 1 173 ? -8.890 -7.386 2.578 1.00 94.94 173 TYR A O 1
ATOM 1434 N N . GLU A 1 174 ? -9.916 -6.329 4.275 1.00 94.12 174 GLU A N 1
ATOM 1435 C CA . GLU A 1 174 ? -10.009 -7.479 5.166 1.00 94.12 174 GLU A CA 1
ATOM 1436 C C . GLU A 1 174 ? -10.863 -8.591 4.543 1.00 94.12 174 GLU A C 1
ATOM 1438 O O . GLU A 1 174 ? -10.410 -9.730 4.500 1.00 94.12 174 GLU A O 1
ATOM 1443 N N . GLN A 1 175 ? -12.008 -8.258 3.936 1.00 92.94 175 GLN A N 1
ATOM 1444 C CA . GLN A 1 175 ? -12.846 -9.230 3.219 1.00 92.94 175 GLN A CA 1
ATOM 1445 C C . GLN A 1 175 ? -12.108 -9.927 2.067 1.00 92.94 175 GLN A C 1
ATOM 1447 O O . GLN A 1 175 ? -12.357 -11.101 1.793 1.00 92.94 175 GLN A O 1
ATOM 1452 N N . GLY A 1 176 ? -11.213 -9.213 1.376 1.00 92.06 176 GLY A N 1
ATOM 1453 C CA . GLY A 1 176 ? -10.403 -9.779 0.296 1.00 92.06 176 GLY A CA 1
ATOM 1454 C C . GLY A 1 176 ? -9.184 -10.566 0.784 1.00 92.06 176 GLY A C 1
ATOM 1455 O O . GLY A 1 176 ? -8.807 -11.559 0.164 1.00 92.06 176 GLY A O 1
ATOM 1456 N N . PHE A 1 177 ? -8.562 -10.133 1.885 1.00 92.75 177 PHE A N 1
ATOM 1457 C CA . PHE A 1 177 ? -7.269 -10.636 2.358 1.00 92.75 177 PHE A CA 1
ATOM 1458 C C . PHE A 1 177 ? -7.216 -10.788 3.894 1.00 92.75 177 PHE A C 1
ATOM 1460 O O . PHE A 1 177 ? -6.380 -10.155 4.552 1.00 92.75 177 PHE A O 1
ATOM 1467 N N . PRO A 1 178 ? -8.047 -11.652 4.500 1.00 93.12 178 PRO A N 1
ATOM 1468 C CA . PRO A 1 178 ? -8.237 -11.677 5.953 1.00 93.12 178 PRO A CA 1
ATOM 1469 C C . PRO A 1 178 ? -6.982 -12.132 6.718 1.00 93.12 178 PRO A C 1
ATOM 1471 O O . PRO A 1 178 ? -6.637 -11.569 7.756 1.00 93.12 178 PRO A O 1
ATOM 1474 N N . GLU A 1 179 ? -6.237 -13.110 6.194 1.00 92.06 179 GLU A N 1
ATOM 1475 C CA . GLU A 1 179 ? -4.969 -13.573 6.787 1.00 92.06 179 GLU A CA 1
ATOM 1476 C C . GLU A 1 179 ? -3.857 -12.515 6.703 1.00 92.06 179 GLU A C 1
ATOM 1478 O O . GLU A 1 179 ? -3.030 -12.366 7.612 1.00 92.06 179 GLU A O 1
ATOM 1483 N N . VAL A 1 180 ? -3.841 -11.746 5.610 1.00 91.88 180 VAL A N 1
ATOM 1484 C CA . VAL A 1 180 ? -2.868 -10.667 5.401 1.00 91.88 180 VAL A CA 1
ATOM 1485 C C . VAL A 1 180 ? -3.173 -9.516 6.353 1.00 91.88 180 VAL A C 1
ATOM 1487 O O . VAL A 1 180 ? -2.272 -9.030 7.037 1.00 91.88 180 VAL A O 1
ATOM 1490 N N . PHE A 1 181 ? -4.449 -9.138 6.474 1.00 94.75 181 PHE A N 1
ATOM 1491 C CA . PHE A 1 181 ? -4.905 -8.161 7.456 1.00 94.75 181 PHE A CA 1
ATOM 1492 C C . PHE A 1 181 ? -4.531 -8.576 8.887 1.00 94.75 181 PHE A C 1
ATOM 1494 O O . PHE A 1 181 ? -3.917 -7.786 9.605 1.00 94.75 181 PHE A O 1
ATOM 1501 N N . TYR A 1 182 ? -4.805 -9.827 9.280 1.00 94.44 182 TYR A N 1
ATOM 1502 C CA . TYR A 1 182 ? -4.388 -10.364 10.581 1.00 94.44 182 TYR A CA 1
ATOM 1503 C C . TYR A 1 182 ? -2.880 -10.216 10.807 1.00 94.44 182 TYR A C 1
ATOM 1505 O O . TYR A 1 182 ? -2.452 -9.759 11.865 1.00 94.44 182 TYR A O 1
ATOM 1513 N N . THR A 1 183 ? -2.065 -10.552 9.803 1.00 93.12 183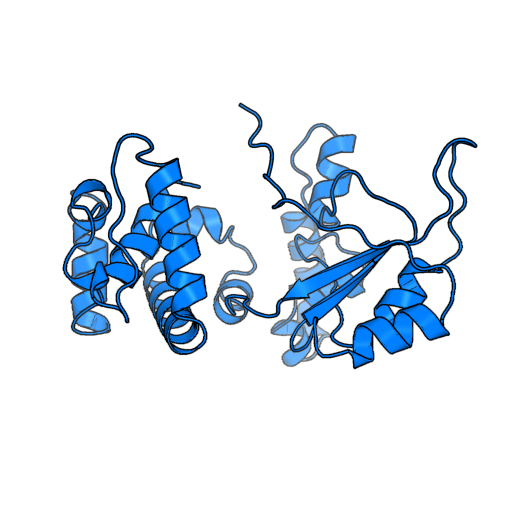 THR A N 1
ATOM 1514 C CA . THR A 1 183 ? -0.602 -10.442 9.889 1.00 93.12 183 THR A CA 1
ATOM 1515 C C . THR A 1 183 ? -0.165 -8.994 10.127 1.00 93.12 183 THR A C 1
ATOM 1517 O O . THR A 1 183 ? 0.710 -8.738 10.958 1.00 93.12 183 THR A O 1
ATOM 1520 N N . HIS A 1 184 ? -0.793 -8.031 9.446 1.00 93.38 184 HIS A N 1
ATOM 1521 C CA . HIS A 1 184 ? -0.524 -6.608 9.651 1.00 93.38 184 HIS A CA 1
ATOM 1522 C C . HIS A 1 184 ? -0.953 -6.118 11.036 1.00 93.38 184 HIS A C 1
ATOM 1524 O O . HIS A 1 184 ? -0.185 -5.403 11.681 1.00 93.38 184 HIS A O 1
ATOM 1530 N N . LEU A 1 185 ? -2.132 -6.519 11.514 1.00 94.50 185 LEU A N 1
ATOM 1531 C CA . LEU A 1 185 ? -2.616 -6.170 12.849 1.00 94.50 185 LEU A CA 1
ATOM 1532 C C . LEU A 1 185 ? -1.724 -6.761 13.948 1.00 94.50 185 LEU A C 1
ATOM 1534 O O . LEU A 1 185 ? -1.316 -6.040 14.856 1.00 94.50 185 LEU A O 1
ATOM 1538 N N . LYS A 1 186 ? -1.341 -8.034 13.826 1.00 93.75 186 LYS A N 1
ATOM 1539 C CA . LYS A 1 186 ? -0.401 -8.687 14.742 1.00 93.75 186 LYS A CA 1
ATOM 1540 C C . LYS A 1 186 ? 0.945 -7.966 14.777 1.00 93.75 186 LYS A C 1
ATOM 1542 O O . LYS A 1 186 ? 1.474 -7.709 15.852 1.00 93.75 186 LYS A O 1
ATOM 1547 N N . LYS A 1 187 ? 1.494 -7.604 13.614 1.00 93.06 187 LYS A N 1
ATOM 1548 C CA . LYS A 1 187 ? 2.769 -6.875 13.532 1.00 93.06 187 LYS A CA 1
ATOM 1549 C C . LYS A 1 187 ? 2.675 -5.488 14.174 1.00 93.06 187 LYS A C 1
ATOM 1551 O O . LYS A 1 187 ? 3.608 -5.071 14.859 1.00 93.06 187 LYS A O 1
ATOM 1556 N N . LEU A 1 188 ? 1.563 -4.782 13.961 1.00 92.69 188 LEU A N 1
ATOM 1557 C CA . LEU A 1 188 ? 1.296 -3.490 14.593 1.00 92.69 188 LEU A CA 1
ATOM 1558 C C . LEU A 1 188 ? 1.271 -3.630 16.119 1.00 92.69 188 LEU A C 1
ATOM 1560 O O . LEU A 1 188 ? 1.971 -2.889 16.805 1.00 92.69 188 LEU A O 1
ATOM 1564 N N . HIS A 1 189 ? 0.539 -4.622 16.634 1.00 93.06 189 HIS A N 1
ATOM 1565 C CA . HIS A 1 189 ? 0.494 -4.934 18.063 1.00 93.06 189 HIS A CA 1
ATOM 1566 C C . HIS A 1 189 ? 1.877 -5.227 18.633 1.00 93.06 189 HIS A C 1
ATOM 1568 O O . HIS A 1 189 ? 2.286 -4.547 19.561 1.00 93.06 189 HIS A O 1
ATOM 1574 N N . GLN A 1 190 ? 2.639 -6.132 18.020 1.00 92.25 190 GLN A N 1
ATOM 1575 C CA . GLN A 1 190 ? 3.997 -6.467 18.463 1.00 92.25 190 GLN A CA 1
ATOM 1576 C C . GLN A 1 190 ? 4.950 -5.266 18.449 1.00 92.25 190 GLN A C 1
ATOM 1578 O O . GLN A 1 190 ? 5.909 -5.226 19.212 1.00 92.25 190 GLN A O 1
ATOM 1583 N N . THR A 1 191 ? 4.708 -4.288 17.573 1.00 91.25 191 THR A N 1
ATOM 1584 C CA . THR A 1 191 ? 5.538 -3.081 17.510 1.00 91.25 191 THR A CA 1
ATOM 1585 C C . THR A 1 191 ? 5.186 -2.089 18.616 1.00 91.25 191 THR A C 1
ATOM 1587 O O . THR A 1 191 ? 6.079 -1.460 19.177 1.00 91.25 191 THR A O 1
ATOM 1590 N N . LEU A 1 192 ? 3.897 -1.942 18.932 1.00 88.75 192 LEU A N 1
ATOM 1591 C CA . LEU A 1 192 ? 3.423 -1.043 19.987 1.00 88.75 192 LEU A CA 1
ATOM 1592 C C . LEU A 1 192 ? 3.576 -1.655 21.392 1.00 88.75 192 LEU A C 1
ATOM 1594 O O . LEU A 1 192 ? 3.861 -0.937 22.347 1.00 88.75 192 LEU A O 1
ATOM 1598 N N . PHE A 1 193 ? 3.418 -2.975 21.504 1.00 90.69 193 PHE A N 1
ATOM 1599 C CA . PHE A 1 193 ? 3.343 -3.742 22.749 1.00 90.69 193 PHE A CA 1
ATOM 1600 C C . PHE A 1 193 ? 4.161 -5.047 22.639 1.00 90.69 193 PHE A C 1
ATOM 1602 O O . PHE A 1 193 ? 3.594 -6.140 22.605 1.00 90.69 193 PHE A O 1
ATOM 1609 N N . PRO A 1 194 ? 5.503 -4.969 22.574 1.00 89.88 194 PRO A N 1
ATOM 1610 C CA . PRO A 1 194 ? 6.365 -6.129 22.310 1.00 89.88 194 PRO A CA 1
ATOM 1611 C C . PRO A 1 194 ? 6.311 -7.223 23.389 1.00 89.88 194 PRO A C 1
ATOM 1613 O O . PRO A 1 194 ? 6.614 -8.377 23.098 1.00 89.88 194 PRO A O 1
ATOM 1616 N N . GLU A 1 195 ? 5.917 -6.872 24.615 1.00 90.88 195 GLU A N 1
ATOM 1617 C CA . GLU A 1 195 ? 5.819 -7.799 25.753 1.00 90.88 195 GLU A CA 1
ATOM 1618 C C . GLU A 1 195 ? 4.481 -8.561 25.803 1.00 90.88 195 GLU A C 1
ATOM 1620 O O . GLU A 1 195 ? 4.309 -9.473 26.612 1.00 90.88 195 GLU A O 1
ATOM 1625 N N . GLU A 1 196 ? 3.510 -8.193 24.963 1.00 90.81 196 GLU A N 1
ATOM 1626 C CA . GLU A 1 196 ? 2.179 -8.796 24.952 1.00 90.81 196 GLU A CA 1
ATOM 1627 C C . GLU A 1 196 ? 2.054 -9.891 23.885 1.00 90.81 196 GLU A C 1
ATOM 1629 O O . GLU A 1 196 ? 2.627 -9.821 22.796 1.00 90.81 196 GLU A O 1
ATOM 1634 N N . GLN A 1 197 ? 1.236 -10.905 24.169 1.00 90.12 197 GLN A N 1
ATOM 1635 C CA . GLN A 1 197 ? 0.873 -11.912 23.175 1.00 90.12 197 GLN A CA 1
ATOM 1636 C C . GLN A 1 197 ? -0.320 -11.443 22.343 1.00 90.12 197 GLN A C 1
ATOM 1638 O O . GLN A 1 197 ? -1.258 -10.841 22.862 1.00 90.12 197 GLN A O 1
ATOM 1643 N N . PHE A 1 198 ? -0.294 -11.765 21.051 1.00 91.19 198 PHE A N 1
ATOM 1644 C CA . PHE A 1 198 ? -1.422 -11.546 20.151 1.00 91.19 198 PHE A CA 1
ATOM 1645 C C . PHE A 1 198 ? -2.143 -12.875 19.881 1.00 91.19 198 PHE A C 1
ATOM 1647 O O . PHE A 1 198 ? -1.447 -13.867 19.620 1.00 91.19 198 PHE A O 1
ATOM 1654 N N . PRO A 1 199 ? -3.491 -12.919 19.889 1.00 91.44 199 PRO A N 1
ATOM 1655 C CA . PRO A 1 199 ? -4.234 -14.159 19.683 1.00 91.44 199 PRO A CA 1
ATOM 1656 C C . PRO A 1 199 ? -3.910 -14.830 18.343 1.00 91.44 199 PRO A C 1
ATOM 1658 O O . PRO A 1 199 ? -3.545 -14.177 17.356 1.00 91.44 199 PRO A O 1
ATOM 1661 N N . ALA A 1 200 ? -4.035 -16.156 18.293 1.00 89.75 200 ALA A N 1
ATOM 1662 C CA . ALA A 1 200 ? -3.847 -16.927 17.069 1.00 89.75 200 ALA A CA 1
ATOM 1663 C C . ALA A 1 200 ? -4.999 -16.677 16.082 1.00 89.75 200 ALA A C 1
ATOM 1665 O O . ALA A 1 200 ? -6.120 -16.399 16.486 1.00 89.75 200 ALA A O 1
ATOM 1666 N N . TYR A 1 201 ? -4.732 -16.777 14.776 1.00 85.44 201 TYR A N 1
ATOM 1667 C CA . TYR A 1 201 ? -5.730 -16.452 13.752 1.00 85.44 201 TYR A CA 1
ATOM 1668 C C . TYR A 1 201 ? -6.998 -17.315 13.842 1.00 85.44 201 TYR A C 1
ATOM 1670 O O . TYR A 1 201 ? -8.050 -16.793 13.512 1.00 85.44 201 TYR A O 1
ATOM 1678 N N . GLU A 1 202 ? -6.909 -18.588 14.259 1.00 83.69 202 GLU A N 1
ATOM 1679 C CA . GLU A 1 202 ? -8.024 -19.546 14.462 1.00 83.69 202 GLU A CA 1
ATOM 1680 C C . GLU A 1 202 ? -9.294 -19.258 13.633 1.00 83.69 202 GLU A C 1
ATOM 1682 O O . GLU A 1 202 ? -10.360 -18.979 14.162 1.00 83.69 202 GLU A O 1
ATOM 1687 N N . LYS A 1 203 ? -9.172 -19.262 12.294 1.00 81.38 203 LYS A N 1
ATOM 1688 C CA . LYS A 1 203 ? -10.278 -18.999 11.340 1.00 81.38 203 LYS A CA 1
ATOM 1689 C C . LYS A 1 203 ? -11.064 -17.694 11.572 1.00 81.38 203 LYS A C 1
ATOM 1691 O O . LYS A 1 203 ? -12.172 -17.541 11.069 1.00 81.38 203 LYS A O 1
ATOM 1696 N N . GLY A 1 204 ? -10.468 -16.732 12.261 1.00 81.88 204 GLY A N 1
ATOM 1697 C CA . GLY A 1 204 ? -11.019 -15.417 12.534 1.00 81.88 204 GLY A CA 1
ATOM 1698 C C . GLY A 1 204 ? -11.425 -15.154 13.984 1.00 81.88 204 GLY A C 1
ATOM 1699 O O . GLY A 1 204 ? -11.814 -14.019 14.273 1.00 81.88 204 GLY A O 1
ATOM 1700 N N . ASP A 1 205 ? -11.298 -16.130 14.884 1.00 84.06 205 ASP A N 1
ATOM 1701 C CA . ASP A 1 205 ? -11.782 -16.020 16.268 1.00 84.06 205 ASP A CA 1
ATOM 1702 C C . ASP A 1 205 ? -11.002 -15.000 17.116 1.00 84.06 205 ASP A C 1
ATOM 1704 O O . ASP A 1 205 ? -11.551 -14.445 18.070 1.00 84.06 205 ASP A O 1
ATOM 1708 N N . TYR A 1 206 ? -9.782 -14.630 16.696 1.00 88.31 206 TYR A N 1
ATOM 1709 C CA . TYR A 1 206 ? -8.967 -13.574 17.320 1.00 88.31 206 TYR A CA 1
ATOM 1710 C C . TYR A 1 206 ? -9.706 -12.237 17.509 1.00 88.31 206 TYR A C 1
ATOM 1712 O O . TYR A 1 206 ? -9.320 -11.431 18.354 1.00 88.31 206 TYR A O 1
ATOM 1720 N N . ARG A 1 207 ? -10.765 -11.980 16.727 1.00 86.50 207 ARG A N 1
ATOM 1721 C CA . ARG A 1 207 ? -11.602 -10.773 16.832 1.00 86.50 207 ARG A CA 1
ATOM 1722 C C . ARG A 1 207 ? -12.314 -10.650 18.176 1.00 86.50 207 ARG A C 1
ATOM 1724 O O . ARG A 1 207 ? -12.595 -9.535 18.607 1.00 86.50 207 ARG A O 1
ATOM 1731 N N . ASN A 1 208 ? -12.584 -11.774 18.835 1.00 86.31 208 ASN A N 1
ATOM 1732 C CA . ASN A 1 208 ? -13.221 -11.802 20.150 1.00 86.31 208 ASN A CA 1
ATOM 1733 C C . ASN A 1 208 ? -12.215 -11.574 21.288 1.00 86.31 208 ASN A C 1
ATOM 1735 O O . ASN A 1 208 ? -12.610 -11.294 22.416 1.00 86.31 208 ASN A O 1
ATOM 1739 N N . GLU A 1 209 ? -10.920 -11.666 20.983 1.00 88.69 209 GLU A N 1
ATOM 1740 C CA . GLU A 1 209 ? -9.821 -11.651 21.950 1.00 88.69 209 GLU A CA 1
ATOM 1741 C C . GLU A 1 209 ? -8.829 -10.511 21.676 1.00 88.69 209 GLU A C 1
ATOM 1743 O O . GLU A 1 209 ? -7.664 -10.581 22.064 1.00 88.69 209 GLU A O 1
ATOM 1748 N N . ILE A 1 210 ? -9.267 -9.445 20.992 1.00 89.12 210 ILE A N 1
ATOM 1749 C CA . ILE A 1 210 ? -8.404 -8.294 20.704 1.00 89.12 210 ILE A CA 1
ATOM 1750 C C . ILE A 1 210 ? -7.869 -7.711 22.026 1.00 89.12 210 ILE A C 1
ATOM 1752 O O . ILE A 1 210 ? -8.678 -7.321 22.875 1.00 89.12 210 ILE A O 1
ATOM 1756 N N . PRO A 1 211 ? -6.533 -7.609 22.199 1.00 87.88 211 PRO A N 1
ATOM 1757 C CA . PRO A 1 211 ? -5.932 -7.075 23.416 1.00 87.88 211 PRO A CA 1
ATOM 1758 C C . PRO A 1 211 ? -6.491 -5.702 23.789 1.00 87.88 211 PRO A C 1
ATOM 1760 O O . PRO A 1 211 ? -6.613 -4.819 22.936 1.00 87.88 211 PRO A O 1
ATOM 1763 N N . GLU A 1 212 ? -6.789 -5.490 25.076 1.00 84.50 212 GLU A N 1
ATOM 1764 C CA . GLU A 1 212 ? -7.333 -4.210 25.554 1.00 84.50 212 GLU A CA 1
ATOM 1765 C C . GLU A 1 212 ? -6.412 -3.021 25.242 1.00 84.50 212 GLU A C 1
ATOM 1767 O O . GLU A 1 212 ? -6.902 -1.916 25.004 1.00 84.50 212 GLU A O 1
ATOM 1772 N N . SER A 1 213 ? -5.101 -3.268 25.174 1.00 83.44 213 SER A N 1
ATOM 1773 C CA . SER A 1 213 ? -4.056 -2.314 24.790 1.00 83.44 213 SER A CA 1
ATOM 1774 C C . SER A 1 213 ? -4.254 -1.720 23.389 1.00 83.44 213 SER A C 1
ATOM 1776 O O . SER A 1 213 ? -3.889 -0.569 23.159 1.00 83.44 213 SER A O 1
ATOM 1778 N N . LEU A 1 214 ? -4.891 -2.449 22.464 1.00 83.44 214 LEU A N 1
ATOM 1779 C CA . LEU A 1 214 ? -5.225 -1.969 21.115 1.00 83.44 214 LEU A CA 1
ATOM 1780 C C . LEU A 1 214 ? -6.586 -1.282 21.031 1.00 83.44 214 LEU A C 1
ATOM 1782 O O . LEU A 1 214 ? -6.905 -0.660 20.017 1.00 83.44 214 LEU A O 1
ATOM 1786 N N . LEU A 1 215 ? -7.401 -1.340 22.084 1.00 80.44 215 LEU A N 1
ATOM 1787 C CA . LEU A 1 215 ? -8.706 -0.679 22.115 1.00 80.44 215 LEU A CA 1
ATOM 1788 C C . LEU A 1 215 ? -8.554 0.818 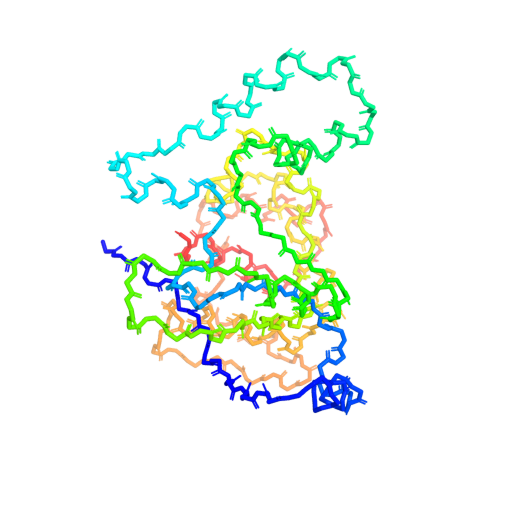22.430 1.00 80.44 215 LEU A C 1
ATOM 1790 O O . LEU A 1 215 ? -9.314 1.392 23.212 1.00 80.44 215 LEU A O 1
ATOM 1794 N N . VAL A 1 216 ? -7.568 1.469 21.802 1.00 71.69 216 VAL A N 1
ATOM 1795 C CA . VAL A 1 216 ? -7.153 2.856 22.069 1.00 71.69 216 VAL A CA 1
ATOM 1796 C C . VAL A 1 216 ? -8.228 3.879 21.688 1.00 71.69 216 VAL A C 1
ATOM 1798 O O . VAL A 1 216 ? -8.222 5.016 22.152 1.00 71.69 216 VAL A O 1
ATOM 1801 N N . TYR A 1 217 ? -9.242 3.462 20.928 1.00 61.03 217 TYR A N 1
ATOM 1802 C CA . TYR A 1 217 ? -10.463 4.239 20.710 1.00 61.03 217 TYR A CA 1
ATOM 1803 C C . TYR A 1 217 ? -11.273 4.497 21.996 1.00 61.03 217 TYR A C 1
ATOM 1805 O O . TYR A 1 217 ? -12.181 5.332 21.992 1.00 61.03 217 TYR A O 1
ATOM 1813 N N . LYS A 1 218 ? -10.960 3.808 23.103 1.00 59.44 218 LYS A N 1
ATOM 1814 C CA . LYS A 1 218 ? -11.522 4.084 24.433 1.00 59.44 218 LYS A CA 1
ATOM 1815 C C . LYS A 1 218 ? -10.920 5.337 25.092 1.00 59.44 218 LYS A C 1
ATOM 1817 O O . LYS A 1 218 ? -11.525 5.840 26.042 1.00 59.44 218 LYS A O 1
ATOM 1822 N N . ASP A 1 219 ? -9.803 5.870 24.587 1.00 70.62 219 ASP A N 1
ATOM 1823 C CA . ASP A 1 219 ? -9.222 7.135 25.055 1.00 70.62 219 ASP A CA 1
ATOM 1824 C C . ASP A 1 219 ? -10.144 8.331 24.736 1.00 70.62 219 ASP A C 1
ATOM 1826 O O . ASP A 1 219 ? -10.885 8.354 23.749 1.00 70.62 219 ASP A O 1
ATOM 1830 N N . SER A 1 220 ? -10.115 9.350 25.592 1.00 62.56 220 SER A N 1
ATOM 1831 C CA . SER A 1 220 ? -10.992 10.523 25.590 1.00 62.56 220 SER A CA 1
ATOM 1832 C C . SER A 1 220 ? -11.030 11.285 24.256 1.00 62.56 220 SER A C 1
ATOM 1834 O O . SER A 1 220 ? -12.097 11.779 23.873 1.00 62.56 220 SER A O 1
ATOM 1836 N N . ALA A 1 221 ? -9.909 11.345 23.527 1.00 70.94 221 ALA A N 1
ATOM 1837 C CA . ALA A 1 221 ? -9.818 11.991 22.217 1.00 70.94 221 ALA A CA 1
ATOM 1838 C C . ALA A 1 221 ? -10.528 11.175 21.120 1.00 70.94 221 ALA A C 1
ATOM 1840 O O . ALA A 1 221 ? -11.355 11.709 20.374 1.00 70.94 221 ALA A O 1
ATOM 1841 N N . ASN A 1 222 ? -10.282 9.865 21.082 1.00 80.38 222 ASN A N 1
ATOM 1842 C CA . ASN A 1 222 ? -10.768 8.972 20.030 1.00 80.38 222 ASN A CA 1
ATOM 1843 C C . ASN A 1 222 ? -12.192 8.453 20.264 1.00 80.38 222 ASN A C 1
ATOM 1845 O O . ASN A 1 222 ? -12.907 8.146 19.306 1.00 80.38 222 ASN A O 1
ATOM 1849 N N . LYS A 1 223 ? -12.678 8.484 21.508 1.00 83.50 223 LYS A N 1
ATOM 1850 C CA . LYS A 1 223 ? -14.040 8.071 21.873 1.00 83.50 223 LYS A CA 1
ATOM 1851 C C . LYS A 1 223 ? -15.124 8.819 21.094 1.00 83.50 223 LYS A C 1
ATOM 1853 O O . LYS A 1 223 ? -16.113 8.219 20.675 1.00 83.50 223 LYS A O 1
ATOM 1858 N N . LYS A 1 224 ? -14.944 10.126 20.858 1.00 83.81 224 LYS A N 1
ATOM 1859 C CA . LYS A 1 224 ? -15.899 10.943 20.081 1.00 83.81 224 LYS A CA 1
ATOM 1860 C C . LYS A 1 224 ? -15.926 10.559 18.602 1.00 83.81 224 LYS A C 1
ATOM 1862 O O . LYS A 1 224 ? -16.985 10.633 17.980 1.00 83.81 224 LYS A O 1
ATOM 1867 N N . ILE A 1 225 ? -14.775 10.193 18.041 1.00 85.00 225 ILE A N 1
ATOM 1868 C CA . ILE A 1 225 ? -14.651 9.758 16.645 1.00 85.00 225 ILE A CA 1
ATOM 1869 C C . ILE A 1 225 ? -15.317 8.392 16.501 1.00 85.00 225 ILE A C 1
ATOM 1871 O O . ILE A 1 225 ? -16.204 8.242 15.665 1.00 85.00 225 ILE A O 1
ATOM 1875 N N . HIS A 1 226 ? -14.984 7.450 17.387 1.00 88.81 226 HIS A N 1
ATOM 1876 C CA . HIS A 1 226 ? -15.582 6.119 17.425 1.00 88.81 226 HIS A CA 1
ATOM 1877 C C . HIS A 1 226 ? -17.112 6.175 17.514 1.00 88.81 226 HIS A C 1
ATOM 1879 O O . HIS A 1 226 ? -17.793 5.611 16.670 1.00 88.81 226 HIS A O 1
ATOM 1885 N N . GLN A 1 227 ? -17.676 6.918 18.475 1.00 86.00 227 GLN A N 1
ATOM 1886 C CA . GLN A 1 227 ? -19.135 7.046 18.626 1.00 86.00 227 GLN A CA 1
ATOM 1887 C C . GLN A 1 227 ? -19.829 7.559 17.358 1.00 86.00 227 GLN A C 1
ATOM 1889 O O . GLN A 1 227 ? -20.925 7.115 17.021 1.00 86.00 227 GLN A O 1
ATOM 1894 N N . LYS A 1 228 ? -19.202 8.505 16.650 1.00 82.81 228 LYS A N 1
ATOM 1895 C CA . LYS A 1 228 ? -19.740 9.030 15.391 1.00 82.81 228 LYS A CA 1
ATOM 1896 C C . LYS A 1 228 ? -19.629 8.014 14.259 1.00 82.81 228 LYS A C 1
ATOM 1898 O O . LYS A 1 228 ? -20.580 7.897 13.497 1.00 82.81 228 LYS A O 1
ATOM 1903 N N . LEU A 1 229 ? -18.516 7.285 14.163 1.00 87.56 229 LEU A N 1
ATOM 1904 C CA . LEU A 1 229 ? -18.357 6.202 13.190 1.00 87.56 229 LEU A CA 1
ATOM 1905 C C . LEU A 1 229 ? -19.411 5.119 13.406 1.00 87.56 229 LEU A C 1
ATOM 1907 O O . LEU A 1 229 ? -20.098 4.768 12.457 1.00 87.56 229 LEU A O 1
ATOM 1911 N N . THR A 1 230 ? -19.617 4.678 14.650 1.00 89.75 230 THR A N 1
ATOM 1912 C CA . THR A 1 230 ? -20.649 3.688 14.985 1.00 89.75 230 THR A CA 1
ATOM 1913 C C . THR A 1 230 ? -22.047 4.172 14.598 1.00 89.75 230 THR A C 1
ATOM 1915 O O . THR A 1 230 ? -22.869 3.413 14.101 1.00 89.75 230 THR A O 1
ATOM 1918 N N . ARG A 1 231 ? -22.337 5.464 14.786 1.00 86.88 231 ARG A N 1
ATOM 1919 C CA . ARG A 1 231 ? -23.627 6.036 14.384 1.00 86.88 231 ARG A CA 1
ATOM 1920 C C . ARG A 1 231 ? -23.814 6.056 12.865 1.00 86.88 231 ARG A C 1
ATOM 1922 O O . ARG A 1 231 ? -24.928 5.849 12.398 1.00 86.88 231 ARG A O 1
ATOM 1929 N N . ASP A 1 232 ? -22.757 6.358 12.118 1.00 84.19 232 ASP A N 1
ATOM 1930 C CA . ASP A 1 232 ? -22.836 6.565 10.671 1.00 84.19 232 ASP A CA 1
ATOM 1931 C C . ASP A 1 232 ? -22.683 5.240 9.879 1.00 84.19 232 ASP A C 1
ATOM 1933 O O . ASP A 1 232 ? -23.231 5.132 8.786 1.00 84.19 232 ASP A O 1
ATOM 1937 N N . GLN A 1 233 ? -21.969 4.242 10.418 1.00 83.88 233 GLN A N 1
ATOM 1938 C CA . GLN A 1 233 ? -21.649 2.957 9.761 1.00 83.88 233 GLN A CA 1
ATOM 1939 C C . GLN A 1 233 ? -22.311 1.733 10.422 1.00 83.88 233 GLN A C 1
ATOM 1941 O O . GLN A 1 233 ? -22.294 0.649 9.847 1.00 83.88 233 GLN A O 1
ATOM 1946 N N . GLY A 1 234 ? -22.907 1.886 11.608 1.00 88.31 234 GLY A N 1
ATOM 1947 C CA . GLY A 1 234 ? -23.454 0.778 12.392 1.00 88.31 234 GLY A CA 1
ATOM 1948 C C . GLY A 1 234 ? -22.427 0.143 13.332 1.00 88.31 234 GLY A C 1
ATOM 1949 O O . GLY A 1 234 ? -21.457 0.778 13.749 1.00 88.31 234 GLY A O 1
ATOM 1950 N N . GLU A 1 235 ? -22.671 -1.108 13.717 1.00 88.88 235 GLU A N 1
ATOM 1951 C CA . GLU A 1 235 ? -21.749 -1.862 14.566 1.00 88.88 235 GLU A CA 1
ATOM 1952 C C . GLU A 1 235 ? -20.398 -2.035 13.861 1.00 88.88 235 GLU A C 1
ATOM 1954 O O . GLU A 1 235 ? -20.334 -2.505 12.726 1.00 88.88 235 GLU A O 1
ATOM 1959 N N . LEU A 1 236 ? -19.324 -1.602 14.525 1.00 91.06 236 LEU A N 1
ATOM 1960 C CA . LEU A 1 236 ? -17.981 -1.632 13.958 1.00 91.06 236 LEU A CA 1
ATOM 1961 C C . LEU A 1 236 ? -17.271 -2.925 14.360 1.00 91.06 236 LEU A C 1
ATOM 1963 O O . LEU A 1 236 ? -17.226 -3.261 15.542 1.00 91.06 236 LEU A O 1
ATOM 1967 N N . ASP A 1 237 ? -16.640 -3.590 13.395 1.00 92.38 237 ASP A N 1
ATOM 1968 C CA . ASP A 1 237 ? -15.736 -4.713 13.652 1.00 92.38 237 ASP A CA 1
ATOM 1969 C C . ASP A 1 237 ? -14.598 -4.308 14.623 1.00 92.38 237 ASP A C 1
ATOM 1971 O O . ASP A 1 237 ? -13.892 -3.318 14.362 1.00 92.38 237 ASP A O 1
ATOM 1975 N N . PRO A 1 238 ? -14.389 -5.052 15.728 1.00 90.56 238 PRO A N 1
ATOM 1976 C CA . PRO A 1 238 ? -13.376 -4.727 16.730 1.00 90.5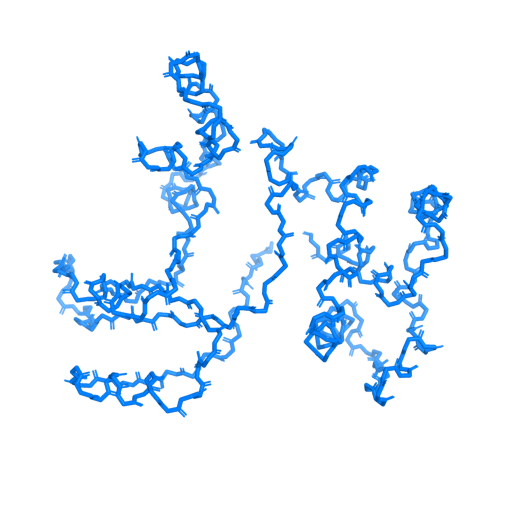6 238 PRO A CA 1
ATOM 1977 C C . PRO A 1 238 ? -11.939 -4.736 16.202 1.00 90.56 238 PRO A C 1
ATOM 1979 O O . PRO A 1 238 ? -11.147 -3.884 16.600 1.00 90.56 238 PRO A O 1
ATOM 1982 N N . ALA A 1 239 ? -11.587 -5.654 15.299 1.00 93.19 239 ALA A N 1
ATOM 1983 C CA . ALA A 1 239 ? -10.232 -5.781 14.771 1.00 93.19 239 ALA A CA 1
ATOM 1984 C C . ALA A 1 239 ? -9.904 -4.661 13.778 1.00 93.19 239 ALA A C 1
ATOM 1986 O O . ALA A 1 239 ? -8.822 -4.076 13.846 1.00 93.19 239 ALA A O 1
ATOM 1987 N N . ILE A 1 240 ? -10.845 -4.317 12.895 1.00 94.75 240 ILE A N 1
ATOM 1988 C CA . ILE A 1 240 ? -10.698 -3.189 11.962 1.00 94.75 240 ILE A CA 1
ATOM 1989 C C . ILE A 1 240 ? -10.606 -1.877 12.739 1.00 94.75 240 ILE A C 1
ATOM 1991 O O . ILE A 1 240 ? -9.752 -1.037 12.449 1.00 94.75 240 ILE A O 1
ATOM 1995 N N . THR A 1 241 ? -11.453 -1.715 13.755 1.00 92.94 241 THR A N 1
ATOM 1996 C CA . THR A 1 241 ? -11.445 -0.532 14.620 1.00 92.94 241 THR A CA 1
ATOM 1997 C C . THR A 1 241 ? -10.127 -0.422 15.381 1.00 92.94 241 THR A C 1
ATOM 1999 O O . THR A 1 241 ? -9.484 0.624 15.334 1.00 92.94 241 THR A O 1
ATOM 2002 N N . ALA A 1 242 ? -9.679 -1.500 16.029 1.00 92.56 242 ALA A N 1
ATOM 2003 C CA . ALA A 1 242 ? -8.392 -1.539 16.714 1.00 92.56 242 ALA A CA 1
ATOM 2004 C C . ALA A 1 242 ? -7.248 -1.160 15.766 1.00 92.56 242 ALA A C 1
ATOM 2006 O O . ALA A 1 242 ? -6.489 -0.243 16.064 1.00 92.56 242 ALA A O 1
ATOM 2007 N N . TYR A 1 243 ? -7.185 -1.774 14.580 1.00 94.19 243 TYR A N 1
ATOM 2008 C CA . TYR A 1 243 ? -6.154 -1.468 13.593 1.00 94.19 243 TYR A CA 1
ATOM 2009 C C . TYR A 1 243 ? -6.150 0.014 13.198 1.00 94.19 243 TYR A C 1
ATOM 2011 O O . TYR A 1 243 ? -5.122 0.678 13.313 1.00 94.19 243 TYR A O 1
ATOM 2019 N N . LEU A 1 244 ? -7.304 0.553 12.787 1.00 93.38 244 LEU A N 1
ATOM 2020 C CA . LEU A 1 244 ? -7.432 1.936 12.324 1.00 93.38 244 LEU A CA 1
ATOM 2021 C C . LEU A 1 244 ? -6.981 2.950 13.381 1.00 93.38 244 LEU A C 1
ATOM 2023 O O . LEU A 1 244 ? -6.245 3.883 13.067 1.00 93.38 244 LEU A O 1
ATOM 2027 N N . PHE A 1 245 ? -7.424 2.783 14.626 1.00 90.94 245 PHE A N 1
ATOM 2028 C CA . PHE A 1 245 ? -7.078 3.718 15.694 1.00 90.94 245 PHE A CA 1
ATOM 2029 C C . PHE A 1 245 ? -5.632 3.536 16.166 1.00 90.94 245 PHE A C 1
ATOM 2031 O O . PHE A 1 245 ? -4.953 4.527 16.418 1.00 90.94 245 PHE A O 1
ATOM 2038 N N . SER A 1 246 ? -5.114 2.306 16.214 1.00 90.25 246 SER A N 1
ATOM 2039 C CA . SER A 1 246 ? -3.710 2.051 16.556 1.00 90.25 246 SER A CA 1
ATOM 2040 C C . SER A 1 246 ? -2.728 2.606 15.518 1.00 90.25 246 SER A C 1
ATOM 2042 O O . SER A 1 246 ? -1.616 2.977 15.893 1.00 90.25 246 SER A O 1
ATOM 2044 N N . LEU A 1 247 ? -3.122 2.752 14.244 1.00 88.69 247 LEU A N 1
ATOM 2045 C CA . LEU A 1 247 ? -2.289 3.426 13.236 1.00 88.69 247 LEU A CA 1
ATOM 2046 C C . LEU A 1 247 ? -1.939 4.868 13.632 1.00 88.69 247 LEU A C 1
ATOM 2048 O O . LEU A 1 247 ? -0.838 5.317 13.328 1.00 88.69 247 LEU A O 1
ATOM 2052 N N . GLN A 1 248 ? -2.821 5.575 14.346 1.00 85.00 248 GLN A N 1
ATOM 2053 C CA . GLN A 1 248 ? -2.554 6.947 14.802 1.00 85.00 248 GLN A CA 1
ATOM 2054 C C . GLN A 1 248 ? -1.435 7.030 15.850 1.00 85.00 248 GLN A C 1
ATOM 2056 O O . GLN A 1 248 ? -0.848 8.090 16.023 1.00 85.00 248 GLN A O 1
ATOM 2061 N N . TYR A 1 249 ? -1.156 5.934 16.562 1.00 81.25 249 TYR A N 1
ATOM 2062 C CA . TYR A 1 249 ? -0.094 5.862 17.572 1.00 81.25 249 TYR A CA 1
ATOM 2063 C C . TYR A 1 249 ? 1.228 5.347 16.996 1.00 81.25 249 TYR A C 1
ATOM 2065 O O . TYR A 1 249 ? 2.277 5.512 17.614 1.00 81.25 249 TYR A O 1
ATOM 2073 N N . TYR A 1 250 ? 1.170 4.684 15.841 1.00 79.75 250 TYR A N 1
ATOM 2074 C CA . TYR A 1 250 ? 2.332 4.114 15.169 1.00 79.75 250 TYR A CA 1
ATOM 2075 C C . TYR A 1 250 ? 3.033 5.100 14.224 1.00 79.75 250 TYR A C 1
ATOM 2077 O O . TYR A 1 250 ? 4.253 5.026 14.060 1.00 79.75 250 TYR A O 1
ATOM 2085 N N . LEU A 1 251 ? 2.257 5.974 13.578 1.00 75.38 251 LEU A N 1
ATOM 2086 C CA . LEU A 1 251 ? 2.726 6.980 12.618 1.00 75.38 251 LEU A CA 1
ATOM 2087 C C . LEU A 1 251 ? 3.324 8.208 13.313 1.00 75.38 251 LEU A C 1
ATOM 2089 O O . LEU A 1 251 ? 4.345 8.712 12.787 1.00 75.38 251 LEU A O 1
#

Radius of gyration: 21.18 Å; Cα contacts (8 Å, |Δi|>4): 245; chains: 1; bounding box: 57×48×47 Å

Sequence (251 aa):
MQNKYYMPESVEHEISSLSEYIDLILSGRYENSIYRGEPQKYPHSNASAFRRTVESGGKYPFLHMKNEFKRETYYKITPDQRHDFLAFAQHHGIPTNLLDFTTSPLIALFFACKPYFPQEESIDSSGYVYLVRNHLLNVTKLISENENDNLLDLLLVGKKEIMAELYLRLSQYEQGFPEVFYTHLKKLHQTLFPEEQFPAYEKGDYRNEIPESLLVYKDSANKKIHQKLTRDQGELDPAITAYLFSLQYYL

Mean predicted aligned error: 8.2 Å

Nearest PDB structures (foldseek):
  4bjn-assembly1_B  TM=2.344E-01  e=8.500E+00  Melampsora lini
  4bjn-assembly4_H  TM=2.355E-01  e=9.413E+00  Melampsora lini

Solvent-accessible surface area (backbone atoms only — not comparable to full-atom values): 15119 Å² total; per-residue (Å²): 131,84,81,71,81,77,73,72,93,74,87,83,79,91,72,94,45,72,65,59,48,50,52,55,61,70,64,54,84,57,64,69,38,35,20,32,34,32,40,40,88,62,98,61,94,60,23,58,33,54,56,56,22,73,78,65,81,45,88,56,61,34,69,57,54,50,51,54,51,39,74,78,40,60,90,80,53,54,72,66,51,60,58,43,36,68,61,50,38,39,75,74,69,42,47,35,86,62,75,84,68,37,79,44,61,67,61,14,47,53,40,8,68,39,94,68,82,70,96,52,97,83,61,72,83,52,50,35,70,47,79,42,69,68,83,68,78,78,52,63,67,62,47,56,78,36,74,90,52,62,67,66,59,41,50,58,73,54,38,63,69,56,52,52,50,49,50,53,40,50,51,55,42,32,76,76,36,51,70,60,45,49,52,52,46,48,52,52,44,44,69,79,39,70,92,57,87,72,67,62,61,72,98,60,56,32,55,84,56,62,57,73,86,44,48,53,42,72,39,82,79,38,34,62,52,49,57,50,45,37,71,76,71,40,89,70,59,61,54,63,49,25,45,61,49,44,47,52,78,73,110

Secondary structure (DSSP, 8-state):
----------------SHHHHHHHHHTSTTTTEEEEEESS--SS---HHHHHHHHHTS---HHHHHHHHHHHHTTTS-HHHHHTHHHHHHHTT---S----BS-HHHHHHHHTS----SSTTS----EEEEEES-----HHHHHHTTTS-HHHHHHTT-HHHHHHHHHHHHHHHHH-HHHHHHHHHHHHHHH-TTSPPPP-GGGGGGGG--GGG-GGGSHHHHHHHHHHHHHH-SPPHHHHHHHHHHHHH-

pLDDT: mean 83.73, std 13.73, range [26.34, 96.12]